Protein 4RI2 (pdb70)

GO terms:
  GO:0042802 identical protein binding (F, IPI)
  GO:0051219 phosphoprotein binding (F, IPI)

Radius of gyration: 21.18 Å; Cα contacts (8 Å, |Δi|>4): 620; chains: 2; bounding box: 72×36×48 Å

Structure (mmCIF, N/CA/C/O backbone):
data_4RI2
#
_entry.id   4RI2
#
_cell.length_a   71.999
_cell.length_b   77.537
_cell.length_c   93.184
_cell.angle_alpha   90.00
_cell.angle_beta   90.00
_cell.angle_gamma   90.00
#
_symmetry.space_group_name_H-M   'P 21 21 21'
#
loop_
_entity.id
_entity.type
_entity.pdbx_description
1 polymer 'Photosystem II 22 kDa protein, chloroplastic'
2 non-polymer 'nonyl beta-D-glucopyranoside'
3 non-polymer 'CHLOROPHYLL A'
4 non-polymer 'MERCURY (II) ION'
5 water water
#
loop_
_atom_site.group_PDB
_atom_site.id
_atom_site.type_symbol
_atom_site.label_atom_id
_atom_site.label_alt_id
_atom_site.label_comp_id
_atom_site.label_asym_id
_atom_site.label_entity_id
_atom_site.label_seq_id
_atom_site.pdbx_PDB_ins_code
_atom_site.Cartn_x
_atom_site.Cartn_y
_atom_site.Cartn_z
_atom_site.occupancy
_atom_site.B_iso_or_equiv
_atom_site.auth_seq_id
_atom_site.auth_comp_id
_atom_site.auth_asym_id
_atom_site.auth_atom_id
_atom_site.pdbx_PDB_model_num
ATOM 1 N N . ALA A 1 6 ? 35.881 -19.557 10.669 1.00 55.75 6 ALA A N 1
ATOM 2 C CA . ALA A 1 6 ? 35.718 -20.982 10.929 1.00 46.82 6 ALA A CA 1
ATOM 3 C C . ALA A 1 6 ? 34.977 -21.247 12.242 1.00 51.78 6 ALA A C 1
ATOM 4 O O . ALA A 1 6 ? 33.839 -21.717 12.229 1.00 49.08 6 ALA A O 1
ATOM 6 N N . LYS A 1 7 ? 35.622 -20.955 13.370 1.00 51.05 7 LYS A N 1
ATOM 7 C CA . LYS A 1 7 ? 34.974 -21.096 14.672 1.00 49.90 7 LYS A CA 1
ATOM 8 C C . LYS A 1 7 ? 34.427 -19.761 15.155 1.00 51.29 7 LYS A C 1
ATOM 9 O O . LYS A 1 7 ? 35.173 -18.798 15.326 1.00 52.20 7 LYS A O 1
ATOM 15 N N . ALA A 1 8 ? 33.118 -19.712 15.376 1.00 54.04 8 ALA A N 1
ATOM 16 C CA . ALA A 1 8 ? 32.459 -18.488 15.811 1.00 48.10 8 ALA A CA 1
ATOM 17 C C . ALA A 1 8 ? 32.897 -18.082 17.213 1.00 47.81 8 ALA A C 1
ATOM 18 O O . ALA A 1 8 ? 33.005 -18.926 18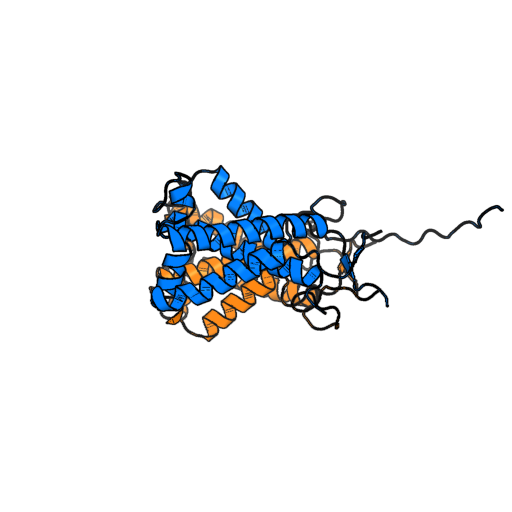.102 1.00 50.18 8 ALA A O 1
ATOM 20 N N . PRO A 1 9 ? 33.165 -16.787 17.411 1.00 51.74 9 PRO A N 1
ATOM 21 C CA . PRO A 1 9 ? 33.483 -16.236 18.729 1.00 47.69 9 PRO A CA 1
ATOM 22 C C . PRO A 1 9 ? 32.319 -16.447 19.693 1.00 56.81 9 PRO A C 1
ATOM 23 O O . PRO A 1 9 ? 31.167 -16.452 19.259 1.00 56.19 9 PRO A O 1
ATOM 27 N N . LYS A 1 10 ? 32.612 -16.627 20.975 1.00 57.87 10 LYS A N 1
ATOM 28 C CA . LYS A 1 10 ? 31.557 -16.791 21.965 1.00 62.47 10 LYS A CA 1
ATOM 29 C C . LYS A 1 10 ? 30.804 -15.477 22.122 1.00 66.40 10 LYS A C 1
ATOM 30 O O . LYS A 1 10 ? 31.412 -14.409 22.175 1.00 63.94 10 LYS A O 1
ATOM 36 N N . LYS A 1 11 ? 29.479 -15.552 22.176 1.00 69.77 11 LYS A N 1
ATOM 37 C CA . LYS A 1 11 ? 28.669 -14.354 22.352 1.00 74.95 11 LYS A CA 1
ATOM 38 C C . LYS A 1 11 ? 28.224 -14.200 23.796 1.00 77.78 11 LYS A C 1
ATOM 39 O O . LYS A 1 11 ? 27.748 -15.152 24.414 1.00 80.62 11 LYS A O 1
ATOM 45 N N . VAL A 1 12 ? 28.396 -12.998 24.334 1.00 79.73 12 VAL A N 1
ATOM 46 C CA . VAL A 1 12 ? 27.845 -12.677 25.639 1.00 91.37 12 VAL A CA 1
ATOM 47 C C . VAL A 1 12 ? 26.333 -12.724 25.512 1.00 92.15 12 VAL A C 1
ATOM 48 O O . VAL A 1 12 ? 25.737 -11.864 24.865 1.00 96.21 12 VAL A O 1
ATOM 52 N N . GLU A 1 13 ? 25.717 -13.739 26.111 1.00 92.84 13 GLU A N 1
ATOM 53 C CA . GLU A 1 13 ? 24.281 -13.948 25.962 1.00 99.61 13 GLU A CA 1
ATOM 54 C C . GLU A 1 13 ? 23.484 -12.768 26.509 1.00 98.38 13 GLU A C 1
ATOM 55 O O . GLU A 1 13 ? 23.578 -12.432 27.689 1.00 89.55 13 GLU A O 1
ATOM 61 N N . LYS A 1 14 ? 22.714 -12.134 25.632 1.00 102.76 14 LYS A N 1
ATOM 62 C CA . LYS A 1 14 ? 21.919 -10.976 26.010 1.00 100.40 14 LYS A CA 1
ATOM 63 C C . LYS A 1 14 ? 20.747 -11.430 26.872 1.00 98.71 14 LYS A C 1
ATOM 64 O O . LYS A 1 14 ? 20.131 -12.457 26.588 1.00 99.00 14 LYS A O 1
ATOM 70 N N . PRO A 1 15 ? 20.440 -10.671 27.936 1.00 102.55 15 PRO A N 1
ATOM 71 C CA . PRO A 1 15 ? 19.334 -11.026 28.832 1.00 99.65 15 PRO A CA 1
ATOM 72 C C . PRO A 1 15 ? 18.003 -11.048 28.090 1.00 90.54 15 PRO A C 1
ATOM 73 O O . PRO A 1 15 ? 17.422 -9.994 27.840 1.00 89.98 15 PRO A O 1
ATOM 77 N N . LYS A 1 16 ? 17.537 -12.241 27.735 1.00 88.65 16 LYS A N 1
ATOM 78 C CA . LYS A 1 16 ? 16.307 -12.385 26.963 1.00 91.14 16 LYS A CA 1
ATOM 79 C C . LYS A 1 16 ? 15.084 -11.892 27.731 1.00 84.22 16 LYS A C 1
ATOM 80 O O . LYS A 1 16 ? 14.923 -12.176 28.917 1.00 80.32 16 LYS A O 1
ATOM 86 N N . LEU A 1 17 ? 14.229 -11.143 27.043 1.00 79.61 17 LEU A N 1
ATOM 87 C CA . LEU A 1 17 ? 13.058 -10.544 27.673 1.00 79.71 17 LEU A CA 1
ATOM 88 C C . LEU A 1 17 ? 11.831 -11.440 27.589 1.00 66.62 17 LEU A C 1
ATOM 89 O O . LEU A 1 17 ? 11.478 -11.933 26.519 1.00 64.40 17 LEU A O 1
ATOM 94 N N . LYS A 1 18 ? 11.189 -11.653 28.731 1.00 57.02 18 LYS A N 1
ATOM 95 C CA . LYS A 1 18 ? 9.918 -12.354 28.771 1.00 58.00 18 LYS A CA 1
ATOM 96 C C . LYS A 1 18 ? 8.799 -11.331 28.635 1.00 52.71 18 LYS A C 1
ATOM 97 O O . LYS A 1 18 ? 8.511 -10.581 29.568 1.00 53.24 18 LYS A O 1
ATOM 103 N N . VAL A 1 19 ? 8.181 -11.298 27.461 1.00 43.08 19 VAL A N 1
ATOM 104 C CA . VAL A 1 19 ? 7.125 -10.337 27.179 1.00 46.56 19 VAL A CA 1
ATOM 105 C C . VAL A 1 19 ? 5.797 -10.832 27.737 1.00 43.83 19 VAL A C 1
ATOM 106 O O . VAL A 1 19 ? 5.461 -12.010 27.623 1.00 47.26 19 VAL A O 1
ATOM 110 N N . GLU A 1 20 ? 5.051 -9.924 28.354 1.00 33.84 20 GLU A N 1
ATOM 111 C CA . GLU A 1 20 ? 3.753 -10.256 28.921 1.00 44.60 20 GLU A CA 1
ATOM 112 C C . GLU A 1 20 ? 2.628 -9.998 27.915 1.00 44.68 20 GLU A C 1
ATOM 113 O O . GLU A 1 20 ? 1.882 -9.026 28.039 1.00 41.52 20 GLU A O 1
ATOM 119 N N . ASP A 1 21 ? 2.515 -10.875 26.919 1.00 41.08 21 ASP A N 1
ATOM 120 C CA . ASP A 1 21 ? 1.512 -10.728 25.864 1.00 41.06 21 ASP A CA 1
ATOM 121 C C . ASP A 1 21 ? 0.767 -12.032 25.571 1.00 40.50 21 ASP A C 1
ATOM 122 O O . ASP A 1 21 ? 0.215 -12.208 24.484 1.00 35.35 21 ASP A O 1
ATOM 127 N N . GLY A 1 22 ? 0.762 -12.944 26.539 1.00 39.41 22 GLY A N 1
ATOM 128 C CA . GLY A 1 22 ? 0.141 -14.244 26.357 1.00 35.09 22 GLY A CA 1
ATOM 129 C C . GLY A 1 22 ? -1.276 -14.312 26.888 1.00 41.19 22 GLY A C 1
ATOM 130 O O . GLY A 1 22 ? -1.922 -13.285 27.086 1.00 41.66 22 GLY A O 1
ATOM 131 N N . LEU A 1 23 ? -1.760 -15.531 27.110 1.00 42.66 23 LEU A N 1
ATOM 132 C CA . LEU A 1 23 ? -3.094 -15.753 27.658 1.00 46.61 23 LEU A CA 1
ATOM 133 C C . LEU A 1 23 ? -3.264 -15.017 28.982 1.00 50.18 23 LEU A C 1
ATOM 134 O O . LEU A 1 23 ? -2.528 -15.263 29.936 1.00 44.20 23 LEU A O 1
ATOM 139 N N . PHE A 1 24 ? -4.226 -14.099 29.018 1.00 47.12 24 PHE A N 1
ATOM 140 C CA . PHE A 1 24 ? -4.493 -13.269 30.192 1.00 45.10 24 PHE A CA 1
ATOM 141 C C . PHE A 1 24 ? -3.272 -12.469 30.649 1.00 46.53 24 PHE A C 1
ATOM 142 O O . PHE A 1 24 ? -3.197 -12.040 31.798 1.00 42.54 24 PHE A O 1
ATOM 150 N N . GLY A 1 25 ? -2.313 -12.286 29.746 1.00 43.00 25 GLY A N 1
ATOM 151 C CA . GLY A 1 25 ? -1.170 -11.429 30.005 1.00 46.26 25 GLY A CA 1
ATOM 152 C C . GLY A 1 25 ? 0.121 -12.114 30.415 1.00 41.57 25 GLY A C 1
ATOM 153 O O . GLY A 1 25 ? 1.155 -11.461 30.525 1.00 44.24 25 GLY A O 1
ATOM 154 N N . THR A 1 26 ? 0.071 -13.423 30.640 1.00 42.35 26 THR A N 1
ATOM 155 C CA . THR A 1 26 ? 1.237 -14.151 31.137 1.00 43.58 26 THR A CA 1
ATOM 156 C C . THR A 1 26 ? 2.399 -14.141 30.142 1.00 47.93 26 THR A C 1
ATOM 157 O O . THR A 1 26 ? 2.217 -13.835 28.964 1.00 50.98 26 THR A O 1
ATOM 161 N N . SER A 1 27 ? 3.592 -14.479 30.624 1.00 46.78 27 SER A N 1
ATOM 162 C CA . SER A 1 27 ? 4.802 -14.414 29.808 1.00 47.00 27 SER A CA 1
ATOM 163 C C . SER A 1 27 ? 5.312 -15.802 29.446 1.00 49.05 27 SER A C 1
ATOM 164 O O . SER A 1 27 ? 6.411 -15.950 28.912 1.00 59.90 27 SER A O 1
ATOM 167 N N . GLY A 1 28 ? 4.508 -16.818 29.731 1.00 55.38 28 GLY A N 1
ATOM 168 C CA . GLY A 1 28 ? 4.928 -18.193 29.537 1.00 60.85 28 GLY A CA 1
ATOM 169 C C . GLY A 1 28 ? 4.760 -18.726 28.128 1.00 68.36 28 GLY A C 1
ATOM 170 O O . GLY A 1 28 ? 4.699 -19.936 27.928 1.00 75.36 28 GLY A O 1
ATOM 171 N N . GLY A 1 29 ? 4.677 -17.828 27.150 1.00 63.90 29 GLY A N 1
ATOM 172 C CA . GLY A 1 29 ? 4.563 -18.225 25.758 1.00 56.87 29 GLY A CA 1
ATOM 173 C C . GLY A 1 29 ? 3.291 -18.985 25.432 1.00 61.16 29 GLY A C 1
ATOM 174 O O . GLY A 1 29 ? 3.214 -19.664 24.409 1.00 68.80 29 GLY A O 1
ATOM 175 N N . ILE A 1 30 ? 2.291 -18.871 26.301 1.00 54.30 30 ILE A N 1
ATOM 176 C CA . ILE A 1 30 ? 1.011 -19.542 26.094 1.00 56.10 30 ILE A CA 1
ATOM 177 C C . ILE A 1 30 ? -0.079 -18.568 25.649 1.00 56.99 30 ILE A C 1
ATOM 178 O O . ILE A 1 30 ? -0.275 -17.522 26.268 1.00 53.56 30 ILE A O 1
ATOM 183 N N . GLY A 1 31 ? -0.777 -18.913 24.570 1.00 54.97 31 GLY A N 1
ATOM 184 C CA . GLY A 1 31 ? -1.866 -18.096 24.065 1.00 46.44 31 GLY A CA 1
ATOM 185 C C . GLY A 1 31 ? -1.756 -17.818 22.580 1.00 46.69 31 GLY A C 1
ATOM 186 O O . GLY A 1 31 ? -0.761 -18.170 21.948 1.00 47.30 31 GLY A O 1
ATOM 187 N N . PHE A 1 32 ? -2.784 -17.185 22.020 1.00 45.59 32 PHE A N 1
ATOM 188 C CA . PHE A 1 32 ? -2.792 -16.839 20.602 1.00 41.71 32 PHE A CA 1
ATOM 189 C C . PHE A 1 32 ? -1.656 -15.884 20.245 1.00 41.81 32 PHE A C 1
ATOM 190 O O . PHE A 1 32 ? -1.261 -15.045 21.056 1.00 39.06 32 PHE A O 1
ATOM 198 N N . THR A 1 33 ? -1.127 -16.029 19.033 1.00 38.01 33 THR A N 1
ATOM 199 C CA . THR A 1 33 ? -0.269 -15.010 18.446 1.00 40.51 33 THR A CA 1
ATOM 200 C C . THR A 1 33 ? -1.177 -14.001 17.756 1.00 36.88 33 THR A C 1
ATOM 201 O O . THR A 1 33 ? -2.381 -14.225 17.642 1.00 34.56 33 THR A O 1
ATOM 205 N N . LYS A 1 34 ? -0.609 -12.894 17.291 1.00 39.33 34 LYS A N 1
ATOM 206 C CA . LYS A 1 34 ? -1.396 -11.911 16.552 1.00 38.70 34 LYS A CA 1
ATOM 207 C C . LYS A 1 34 ? -1.941 -12.491 15.244 1.00 42.90 34 LYS A C 1
ATOM 208 O O . LYS A 1 34 ? -2.983 -12.055 14.753 1.00 46.75 34 LYS A O 1
ATOM 214 N N . GLU A 1 35 ? -1.247 -13.483 14.692 1.00 35.36 35 GLU A N 1
ATOM 215 C CA . GLU A 1 35 ? -1.710 -14.150 13.477 1.00 43.37 35 GLU A CA 1
ATOM 216 C C . GLU A 1 35 ? -2.978 -14.964 13.735 1.00 43.81 35 GLU A C 1
ATOM 217 O O . GLU A 1 35 ? -3.944 -14.897 12.958 1.00 40.47 35 GLU A O 1
ATOM 223 N N . ASN A 1 36 ? -2.967 -15.729 14.826 1.00 40.55 36 ASN A N 1
ATOM 224 C CA . ASN A 1 36 ? -4.144 -16.476 15.261 1.00 45.19 36 ASN A CA 1
ATOM 225 C C . ASN A 1 36 ? -5.339 -15.540 15.422 1.00 40.78 36 ASN A C 1
ATOM 226 O O . ASN A 1 36 ? -6.431 -15.801 14.902 1.00 37.46 36 ASN A O 1
ATOM 231 N N . GLU A 1 37 ? -5.108 -14.445 16.143 1.00 38.91 37 GLU A N 1
ATOM 232 C CA . GLU A 1 37 ? -6.117 -13.420 16.364 1.00 45.74 37 GLU A CA 1
ATOM 233 C C . GLU A 1 37 ? -6.646 -12.879 15.053 1.00 34.20 37 GLU A C 1
ATOM 234 O O . GLU A 1 37 ? -7.840 -12.636 14.915 1.00 33.31 37 GLU A O 1
ATOM 240 N N . LEU A 1 38 ? -5.743 -12.677 14.100 1.00 36.52 38 LEU A N 1
ATOM 241 C CA . LEU A 1 38 ? -6.118 -12.161 12.793 1.00 37.71 38 LEU A CA 1
ATOM 242 C C . LEU A 1 38 ? -7.083 -13.128 12.113 1.00 40.30 38 LEU A C 1
ATOM 243 O O . LEU A 1 38 ? -8.140 -12.716 11.620 1.00 35.37 38 LEU A O 1
ATOM 248 N N . PHE A 1 39 ? -6.731 -14.413 12.107 1.00 37.80 39 PHE A N 1
ATOM 249 C CA . PHE A 1 39 ? -7.603 -15.422 11.504 1.00 40.87 39 PHE A CA 1
ATOM 250 C C . PHE A 1 39 ? -8.985 -15.458 12.156 1.00 39.80 39 PHE A C 1
ATOM 251 O O . PHE A 1 39 ? -10.015 -15.386 11.465 1.00 38.66 39 PHE A O 1
ATOM 259 N N . VAL A 1 40 ? -9.002 -15.568 13.484 1.00 34.53 40 VAL A N 1
ATOM 260 C CA . VAL A 1 40 ? -10.257 -15.579 14.235 1.00 36.71 40 VAL A CA 1
ATOM 261 C C . VAL A 1 40 ? -11.096 -14.352 13.887 1.00 32.14 40 VAL A C 1
ATOM 262 O O . VAL A 1 40 ? -12.318 -14.437 13.707 1.00 36.50 40 VAL A O 1
ATOM 266 N N . GLY A 1 41 ? -10.416 -13.216 13.770 1.00 31.20 41 GLY A N 1
ATOM 267 C CA . GLY A 1 41 ? -11.046 -11.967 13.389 1.00 30.57 41 GLY A CA 1
ATOM 268 C C . GLY A 1 41 ? -11.688 -12.042 12.019 1.00 36.06 41 GLY A C 1
ATOM 269 O O . GLY A 1 41 ? -12.785 -11.530 11.823 1.00 37.61 41 GLY A O 1
ATOM 270 N N . ARG A 1 42 ? -11.009 -12.684 11.072 1.00 36.28 42 ARG A N 1
ATOM 271 C CA . ARG A 1 42 ? -11.563 -12.858 9.731 1.00 35.31 42 ARG A CA 1
ATOM 272 C C . ARG A 1 42 ? -12.836 -13.693 9.792 1.00 40.34 42 ARG A C 1
ATOM 273 O O . ARG A 1 42 ? -13.853 -13.361 9.156 1.00 34.58 42 ARG A O 1
ATOM 281 N N . VAL A 1 43 ? -12.779 -14.771 10.572 1.00 38.38 43 VAL A N 1
ATOM 282 C CA . VAL A 1 43 ? -13.945 -15.631 10.752 1.00 38.76 43 VAL A CA 1
ATOM 283 C C . VAL A 1 43 ? -15.121 -14.839 11.323 1.00 40.59 43 VAL A C 1
ATOM 284 O O . VAL A 1 43 ? -16.270 -15.007 10.900 1.00 39.87 43 VAL A O 1
ATOM 288 N N . ALA A 1 44 ? -14.823 -13.953 12.269 1.00 31.15 44 ALA A N 1
ATOM 289 C CA . ALA A 1 44 ? -15.852 -13.093 12.844 1.00 38.59 44 ALA A CA 1
ATOM 290 C C . ALA A 1 44 ? -16.394 -12.085 11.826 1.00 34.42 44 ALA A C 1
ATOM 291 O O . ALA A 1 44 ? -17.582 -11.760 11.840 1.00 35.43 44 ALA A O 1
ATOM 293 N N . MET A 1 45 ? -15.524 -11.591 10.950 1.00 30.24 45 MET A N 1
ATOM 294 C CA . MET A 1 45 ? -15.942 -10.676 9.892 1.00 39.20 45 MET A CA 1
ATOM 295 C C . MET A 1 45 ? -16.962 -11.351 8.983 1.00 34.73 45 MET A C 1
ATOM 296 O O . MET A 1 45 ? -18.041 -10.806 8.719 1.00 34.29 45 MET A O 1
ATOM 301 N N . ILE A 1 46 ? -16.613 -12.543 8.506 1.00 34.62 46 ILE A N 1
ATOM 302 C CA . ILE A 1 46 ? -17.503 -13.299 7.625 1.00 37.51 46 ILE A CA 1
ATOM 303 C C . ILE A 1 46 ? -18.806 -13.716 8.319 1.00 42.35 46 ILE A C 1
ATOM 304 O O . ILE A 1 46 ? -19.880 -13.663 7.718 1.00 42.15 46 ILE A O 1
ATOM 309 N N . GLY A 1 47 ? -18.713 -14.104 9.589 1.00 41.09 47 GLY A N 1
ATOM 310 C CA . GLY A 1 47 ? -19.893 -14.472 10.355 1.00 33.73 47 GLY A CA 1
ATOM 311 C C . GLY A 1 47 ? -20.856 -13.312 10.554 1.00 37.84 47 GLY A C 1
ATOM 312 O O . GLY A 1 47 ? -22.070 -13.450 10.372 1.00 39.45 47 GLY A O 1
ATOM 313 N N . PHE A 1 48 ? -20.305 -12.161 10.922 1.00 37.21 48 PHE A N 1
ATOM 314 C CA . PHE A 1 48 ? -21.090 -10.951 11.139 1.00 34.45 48 PHE A CA 1
ATOM 315 C C . PHE A 1 48 ? -21.755 -10.516 9.835 1.00 34.58 48 PHE A C 1
ATOM 316 O O . PHE A 1 48 ? -22.960 -10.229 9.796 1.00 34.25 48 PHE A O 1
ATOM 324 N N . ALA A 1 49 ? -20.959 -10.481 8.767 1.00 35.74 49 ALA A N 1
ATOM 325 C CA . ALA A 1 49 ? -21.453 -10.107 7.446 1.00 38.40 49 ALA A CA 1
ATOM 326 C C . ALA A 1 49 ? -22.584 -11.022 6.996 1.00 38.21 49 ALA A C 1
ATOM 327 O O . ALA A 1 49 ? -23.610 -10.552 6.504 1.00 37.95 49 ALA A O 1
ATOM 329 N N . ALA A 1 50 ? -22.395 -12.328 7.171 1.00 40.43 50 ALA A N 1
ATOM 330 C CA . ALA A 1 50 ? -23.402 -13.308 6.775 1.00 43.68 50 ALA A CA 1
ATOM 331 C C . ALA A 1 50 ? -24.661 -13.163 7.620 1.00 47.97 50 ALA A C 1
ATOM 332 O O . ALA A 1 50 ? -25.770 -13.418 7.147 1.00 46.99 50 ALA A O 1
ATOM 334 N N . SER A 1 51 ? -24.482 -12.758 8.873 1.00 38.66 51 SER A N 1
ATOM 335 C CA . SER A 1 51 ? -25.615 -12.509 9.755 1.00 44.45 51 SER A CA 1
ATOM 336 C C . SER A 1 51 ? -26.456 -11.363 9.204 1.00 41.93 51 SER A C 1
ATOM 337 O O . SER A 1 51 ? -27.677 -11.488 9.034 1.00 43.84 51 SER A O 1
ATOM 340 N N . LEU A 1 52 ? -25.792 -10.248 8.912 1.00 40.95 52 LEU A N 1
ATOM 341 C CA . LEU A 1 52 ? -26.487 -9.060 8.419 1.00 37.84 52 LEU A CA 1
ATOM 342 C C . LEU A 1 52 ? -27.131 -9.271 7.047 1.00 42.61 52 LEU A C 1
ATOM 343 O O . LEU A 1 52 ? -28.260 -8.836 6.812 1.00 40.92 52 LEU A O 1
ATOM 348 N N . LEU A 1 53 ? -26.416 -9.939 6.147 1.00 42.84 53 LEU A N 1
ATOM 349 C CA . LEU A 1 53 ? -26.940 -10.213 4.813 1.00 45.03 53 LEU A CA 1
ATOM 350 C C . LEU A 1 53 ? -28.125 -11.172 4.889 1.00 46.11 53 LEU A C 1
ATOM 351 O O . LEU A 1 53 ? -29.174 -10.941 4.274 1.00 42.95 53 LEU A O 1
ATOM 356 N N . GLY A 1 54 ? -27.943 -12.247 5.651 1.00 46.30 54 GLY A N 1
ATOM 357 C CA . GLY A 1 54 ? -28.985 -13.232 5.869 1.00 48.07 54 GLY A CA 1
ATOM 358 C C . GLY A 1 54 ? -30.258 -12.612 6.409 1.00 47.38 54 GLY A C 1
ATOM 359 O O . GLY A 1 54 ? -31.352 -12.905 5.924 1.00 52.02 54 GLY A O 1
ATOM 360 N N . GLU A 1 55 ? -30.124 -11.742 7.405 1.00 42.05 55 GLU A N 1
ATOM 361 C CA . GLU A 1 55 ? -31.300 -11.070 7.950 1.00 47.53 55 GLU A CA 1
ATOM 362 C C . GLU A 1 55 ? -31.896 -10.083 6.950 1.00 42.21 55 GLU A C 1
ATOM 363 O O . GLU A 1 55 ? -33.115 -9.955 6.846 1.00 41.66 55 GLU A O 1
ATOM 369 N N . GLY A 1 56 ? -31.032 -9.395 6.211 1.00 42.24 56 GLY A N 1
ATOM 370 C CA . GLY A 1 56 ? -31.475 -8.432 5.218 1.00 40.45 56 GLY A CA 1
ATOM 371 C C . GLY A 1 56 ? -32.290 -9.076 4.113 1.00 49.05 56 GLY A C 1
ATOM 372 O O . GLY A 1 56 ? -33.153 -8.440 3.507 1.00 47.06 56 GLY A O 1
ATOM 373 N N . ILE A 1 57 ? -32.019 -10.351 3.858 1.00 43.44 57 ILE A N 1
ATOM 374 C CA . ILE A 1 57 ? -32.710 -11.082 2.805 1.00 48.11 57 ILE A CA 1
ATOM 375 C C . ILE A 1 57 ? -33.951 -11.811 3.319 1.00 50.95 57 ILE A C 1
ATOM 376 O O . ILE A 1 57 ? -35.013 -11.753 2.699 1.00 58.76 57 ILE A O 1
ATOM 381 N N . THR A 1 58 ? -33.824 -12.475 4.463 1.00 48.80 58 THR A N 1
ATOM 382 C CA . THR A 1 58 ? -34.912 -13.295 4.990 1.00 41.30 58 THR A CA 1
ATOM 383 C C . THR A 1 58 ? -35.802 -12.558 5.990 1.00 44.66 58 THR A C 1
ATOM 384 O O . THR A 1 58 ? -36.976 -12.894 6.146 1.00 44.99 58 THR A O 1
ATOM 388 N N . GLY A 1 59 ? -35.246 -11.561 6.668 1.00 45.58 59 GLY A N 1
ATOM 389 C CA . GLY A 1 59 ? -35.982 -10.845 7.695 1.00 37.64 59 GLY A CA 1
ATOM 390 C C . GLY A 1 59 ? -35.825 -11.509 9.052 1.00 44.46 59 GLY A C 1
ATOM 391 O O . GLY A 1 59 ? -36.396 -11.067 10.049 1.00 46.71 59 GLY A O 1
ATOM 392 N N . LYS A 1 60 ? -35.035 -12.577 9.086 1.00 41.54 60 LYS A N 1
ATOM 393 C CA . LYS A 1 60 ? -34.846 -13.358 10.302 1.00 41.08 60 LYS A CA 1
ATOM 394 C C . LYS A 1 60 ? -33.403 -13.295 10.802 1.00 47.54 60 LYS A C 1
ATOM 395 O O . LYS A 1 60 ? -32.459 -13.353 10.016 1.00 42.62 60 LYS A O 1
ATOM 401 N N . GLY A 1 61 ? -33.240 -13.170 12.116 1.00 41.68 61 GLY A N 1
ATOM 402 C CA . GLY A 1 61 ? -31.921 -13.143 12.724 1.00 40.65 61 GLY A CA 1
ATOM 403 C C . GLY A 1 61 ? -31.192 -14.460 12.547 1.00 42.45 61 GLY A C 1
ATOM 404 O O . GLY A 1 61 ? -31.814 -15.496 12.313 1.00 41.16 61 GLY A O 1
ATOM 405 N N . ILE A 1 62 ? -29.867 -14.422 12.661 1.00 38.88 62 ILE A N 1
ATOM 406 C CA . ILE A 1 62 ? -29.044 -15.598 12.389 1.00 36.96 62 ILE A CA 1
ATOM 407 C C . ILE A 1 62 ? -29.301 -16.756 13.360 1.00 44.67 62 ILE A C 1
ATOM 408 O O . ILE A 1 62 ? -29.343 -17.917 12.951 1.00 43.89 62 ILE A O 1
ATOM 413 N N . LEU A 1 63 ? -29.492 -16.438 14.638 1.00 38.44 63 LEU A N 1
ATOM 414 C CA . LEU A 1 63 ? -29.742 -17.462 15.646 1.00 44.56 63 LEU A CA 1
ATOM 415 C C . LEU A 1 63 ? -31.059 -18.173 15.363 1.00 38.02 63 LEU A C 1
ATOM 416 O O . LEU A 1 63 ? -31.166 -19.390 15.520 1.00 39.58 63 LEU A O 1
ATOM 421 N N . SER A 1 64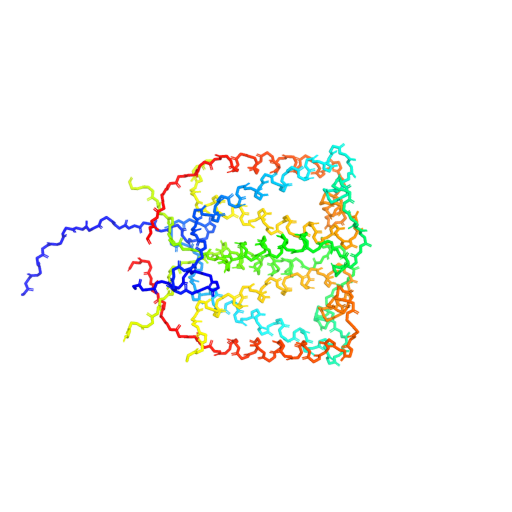 ? -32.056 -17.401 14.942 1.00 41.43 64 SER A N 1
ATOM 422 C CA . SER A 1 64 ? -33.342 -17.955 14.532 1.00 47.07 64 SER A CA 1
ATOM 423 C C . SER A 1 64 ? -33.171 -18.884 13.332 1.00 51.54 64 SER A C 1
ATOM 424 O O . SER A 1 64 ? -33.781 -19.949 13.272 1.00 51.09 64 SER A O 1
ATOM 427 N N . GLN A 1 65 ? -32.337 -18.478 12.378 1.00 44.15 65 GLN A N 1
ATOM 428 C CA . GLN A 1 65 ? -32.066 -19.306 11.205 1.00 50.26 65 GLN A CA 1
ATOM 429 C C . GLN A 1 65 ? -31.310 -20.584 11.559 1.00 53.90 65 GLN A C 1
ATOM 430 O O . GLN A 1 65 ? -31.429 -21.594 10.866 1.00 59.84 65 GLN A O 1
ATOM 436 N N . LEU A 1 66 ? -30.537 -20.537 12.640 1.00 43.55 66 LEU A N 1
ATOM 437 C CA . LEU A 1 66 ? -29.770 -21.696 13.085 1.00 45.71 66 LEU A CA 1
ATOM 438 C C . LEU A 1 66 ? -30.589 -22.575 14.026 1.00 50.74 66 LEU A C 1
ATOM 439 O O . LEU A 1 66 ? -30.049 -23.470 14.675 1.00 53.48 66 LEU A O 1
ATOM 444 N N . ASN A 1 67 ? -31.888 -22.300 14.099 1.00 47.58 67 ASN A N 1
ATOM 445 C CA . ASN A 1 67 ? -32.808 -23.033 14.972 1.00 52.06 67 ASN A CA 1
ATOM 446 C C . ASN A 1 67 ? -32.474 -22.961 16.464 1.00 53.03 67 ASN A C 1
ATOM 447 O O . ASN A 1 67 ? -32.566 -23.960 17.177 1.00 58.76 67 ASN A O 1
ATOM 452 N N . LEU A 1 68 ? -32.089 -21.777 16.928 1.00 53.63 68 LEU A N 1
ATOM 453 C CA . LEU A 1 68 ? -31.820 -21.558 18.347 1.00 53.41 68 LEU A CA 1
ATOM 454 C C . LEU A 1 68 ? -32.897 -20.668 18.965 1.00 48.27 68 LEU A C 1
ATOM 455 O O . LEU A 1 68 ? -33.469 -19.813 18.290 1.00 52.27 68 LEU A O 1
ATOM 460 N N . GLU A 1 69 ? -33.177 -20.877 20.248 1.00 46.30 69 GLU A N 1
ATOM 461 C CA . GLU A 1 69 ? -34.207 -20.113 20.948 1.00 52.13 69 GLU A CA 1
ATOM 462 C C . GLU A 1 69 ? -33.773 -18.666 21.178 1.00 38.85 69 GLU A C 1
ATOM 463 O O . GLU A 1 69 ? -32.655 -18.410 21.612 1.00 47.07 69 GLU A O 1
ATOM 469 N N . THR A 1 70 ? -34.661 -17.724 20.874 1.00 38.82 70 THR A N 1
ATOM 470 C CA . THR A 1 70 ? -34.401 -16.309 21.117 1.00 42.19 70 THR A CA 1
ATOM 471 C C . THR A 1 70 ? -35.584 -15.688 21.851 1.00 43.38 70 THR A C 1
ATOM 472 O O . THR A 1 70 ? -36.662 -16.276 21.907 1.00 48.56 70 THR A O 1
ATOM 476 N N . GLY A 1 71 ? -35.387 -14.498 22.408 1.00 39.90 71 GLY A N 1
ATOM 477 C CA . GLY A 1 71 ? -36.410 -13.872 23.224 1.00 47.24 71 GLY A CA 1
ATOM 478 C C . GLY A 1 71 ? -36.446 -14.536 24.587 1.00 49.63 71 GLY A C 1
ATOM 479 O O . GLY A 1 71 ? -37.510 -14.751 25.163 1.00 55.11 71 GLY A O 1
ATOM 480 N N . ILE A 1 72 ? -35.262 -14.868 25.094 1.00 46.59 72 ILE A N 1
ATOM 481 C CA . ILE A 1 72 ? -35.116 -15.586 26.354 1.00 42.20 72 ILE A CA 1
ATOM 482 C C . ILE A 1 72 ? -33.992 -14.972 27.185 1.00 49.04 72 ILE A C 1
ATOM 483 O O . ILE A 1 72 ? -33.108 -14.313 26.640 1.00 48.08 72 ILE A O 1
ATOM 488 N N . PRO A 1 73 ? -34.026 -15.170 28.511 1.00 49.50 73 PRO A N 1
ATOM 489 C CA . PRO A 1 73 ? -32.891 -14.741 29.332 1.00 46.42 73 PRO A CA 1
ATOM 490 C C . PRO A 1 73 ? -31.628 -15.514 28.972 1.00 43.25 73 PRO A C 1
ATOM 491 O O . PRO A 1 73 ? -31.711 -16.636 28.474 1.00 45.39 73 PRO A O 1
ATOM 495 N N . ILE A 1 74 ? -30.474 -14.908 29.223 1.00 42.58 74 ILE A N 1
ATOM 496 C CA . ILE A 1 74 ? -29.188 -15.468 28.818 1.00 45.69 74 ILE A CA 1
ATOM 497 C C . ILE A 1 74 ? -28.910 -16.858 29.402 1.00 48.82 74 ILE A C 1
ATOM 498 O O . ILE A 1 74 ? -28.370 -17.729 28.715 1.00 44.54 74 ILE A O 1
ATOM 503 N N . TYR A 1 75 ? -29.313 -17.081 30.649 1.00 43.45 75 TYR A N 1
ATOM 504 C CA . TYR A 1 75 ? -29.022 -18.350 31.320 1.00 51.37 75 TYR A CA 1
ATOM 505 C C . TYR A 1 75 ? -29.748 -19.556 30.715 1.00 52.16 75 TYR A C 1
ATOM 506 O O . TYR A 1 75 ? -29.412 -20.703 31.014 1.00 57.60 75 TYR A O 1
ATOM 515 N N . GLU A 1 76 ? -30.739 -19.295 29.869 1.00 50.34 76 GLU A N 1
ATOM 516 C CA . GLU A 1 76 ? -31.497 -20.366 29.229 1.00 51.52 76 GLU A CA 1
ATOM 517 C C . GLU A 1 76 ? -30.962 -20.734 27.845 1.00 49.33 76 GLU A C 1
ATOM 518 O O . GLU A 1 76 ? -31.377 -21.734 27.261 1.00 55.64 76 GLU A O 1
ATOM 524 N N . ALA A 1 77 ? -30.048 -19.925 27.321 1.00 43.67 77 ALA A N 1
ATOM 525 C CA . ALA A 1 77 ? -29.515 -20.153 25.980 1.00 47.27 77 ALA A CA 1
ATOM 526 C C . ALA A 1 77 ? -28.544 -21.328 25.953 1.00 47.84 77 ALA A C 1
ATOM 527 O O . ALA A 1 77 ? -27.997 -21.709 26.986 1.00 48.70 77 ALA A O 1
ATOM 529 N N . GLU A 1 78 ? -28.343 -21.902 24.769 1.00 46.35 78 GLU A N 1
ATOM 530 C CA . GLU A 1 78 ? -27.384 -22.989 24.593 1.00 49.70 78 GLU A CA 1
ATOM 531 C C . GLU A 1 78 ? -26.000 -22.567 25.063 1.00 51.28 78 GLU A C 1
ATOM 532 O O . GLU A 1 78 ? -25.439 -21.601 24.552 1.00 52.68 78 GLU A O 1
ATOM 538 N N . PRO A 1 79 ? -25.451 -23.291 26.049 1.00 54.89 79 PRO A N 1
ATOM 539 C CA . PRO A 1 79 ? -24.151 -22.979 26.652 1.00 51.58 79 PRO A CA 1
ATOM 540 C C . PRO A 1 79 ? -23.021 -22.905 25.630 1.00 48.25 79 PRO A C 1
ATOM 541 O O . PRO A 1 79 ? -22.032 -22.220 25.872 1.00 53.11 79 PRO A O 1
ATOM 545 N N . LEU A 1 80 ? -23.167 -23.598 24.507 1.00 49.30 80 LEU A N 1
ATOM 546 C CA . LEU A 1 80 ? -22.161 -23.550 23.453 1.00 52.93 80 LEU A CA 1
ATOM 547 C C . LEU A 1 80 ? -22.150 -22.167 22.801 1.00 49.14 80 LEU A C 1
ATOM 548 O O . LEU A 1 80 ? -21.090 -21.628 22.475 1.00 47.43 80 LEU A O 1
ATOM 553 N N . LEU A 1 81 ? -23.337 -21.599 22.615 1.00 44.50 81 LEU A N 1
ATOM 554 C CA . LEU A 1 81 ? -23.470 -20.244 22.088 1.00 43.21 81 LEU A CA 1
ATOM 555 C C . LEU A 1 81 ? -22.877 -19.220 23.052 1.00 43.20 81 LEU A C 1
ATOM 556 O O . LEU A 1 81 ? -22.175 -18.294 22.638 1.00 40.99 81 LEU A O 1
ATOM 561 N N . LEU A 1 82 ? -23.170 -19.390 24.338 1.00 42.23 82 LEU A N 1
ATOM 562 C CA . LEU A 1 82 ? -22.615 -18.524 25.371 1.00 45.88 82 LEU A CA 1
ATOM 563 C C . LEU A 1 82 ? -21.092 -18.624 25.401 1.00 42.11 82 LEU A C 1
ATOM 564 O O . LEU A 1 82 ? -20.397 -17.624 25.592 1.00 45.31 82 LEU A O 1
ATOM 569 N N . PHE A 1 83 ? -20.579 -19.834 25.201 1.00 42.48 83 PHE A N 1
ATOM 570 C CA . PHE A 1 83 ? -19.139 -20.058 25.146 1.00 47.13 83 PHE A CA 1
ATOM 571 C C . PHE A 1 83 ? -18.523 -19.361 23.938 1.00 42.34 83 PHE A C 1
ATOM 572 O O . PHE A 1 83 ? -17.456 -18.764 24.044 1.00 36.43 83 PHE A O 1
ATOM 580 N N . PHE A 1 84 ? -19.192 -19.447 22.792 1.00 38.76 84 PHE A N 1
ATOM 581 C CA . PHE A 1 84 ? -18.726 -18.765 21.588 1.00 40.48 84 PHE A CA 1
ATOM 582 C C . PHE A 1 84 ? -18.694 -17.255 21.790 1.00 34.45 84 PHE A C 1
ATOM 583 O O . PHE A 1 84 ? -17.760 -16.581 21.361 1.00 32.04 84 PHE A O 1
ATOM 591 N N . ILE A 1 85 ? -19.721 -16.733 22.452 1.00 38.56 85 ILE A N 1
ATOM 592 C CA . ILE A 1 85 ? -19.800 -15.310 22.765 1.00 37.54 85 ILE A CA 1
ATOM 593 C C . ILE A 1 85 ? -18.664 -14.870 23.694 1.00 36.64 85 ILE A C 1
ATOM 594 O O . ILE A 1 85 ? -17.989 -13.865 23.438 1.00 34.30 85 ILE A O 1
ATOM 599 N N . LEU A 1 86 ? -18.445 -15.639 24.757 1.00 35.93 86 LEU A N 1
ATOM 600 C CA . LEU A 1 86 ? -17.341 -15.379 25.676 1.00 37.41 86 LEU A CA 1
ATOM 601 C C . LEU A 1 86 ? -15.999 -15.402 24.945 1.00 37.44 86 LEU A C 1
ATOM 602 O O . LEU A 1 86 ? -15.175 -14.510 25.120 1.00 36.52 86 LEU A O 1
ATOM 607 N N . PHE A 1 87 ? -15.794 -16.433 24.132 1.00 33.69 87 PHE A N 1
ATOM 608 C CA . PHE A 1 87 ? -14.575 -16.596 23.346 1.00 38.14 87 PHE A CA 1
ATOM 609 C C . PHE A 1 87 ? -14.343 -15.391 22.446 1.00 36.48 87 PHE A C 1
ATOM 610 O O . PHE A 1 87 ? -13.230 -14.873 22.352 1.00 32.81 87 PHE A O 1
ATOM 618 N N . THR A 1 88 ? -15.410 -14.951 21.790 1.00 34.67 88 THR A N 1
ATOM 619 C CA . THR A 1 88 ? -15.348 -13.823 20.874 1.00 35.06 88 THR A CA 1
ATOM 620 C C . THR A 1 88 ? -14.969 -12.543 21.607 1.00 37.30 88 THR A C 1
ATOM 621 O O . THR A 1 88 ? -14.111 -11.785 21.147 1.00 37.17 88 THR A O 1
ATOM 625 N N . LEU A 1 89 ? -15.598 -12.311 22.755 1.00 34.60 89 LEU A N 1
ATOM 626 C CA . LEU A 1 89 ? -15.308 -11.117 23.545 1.00 38.30 89 LEU A CA 1
ATOM 627 C C . LEU A 1 89 ? -13.883 -11.117 24.106 1.00 34.18 89 LEU A C 1
ATOM 628 O O . LEU A 1 89 ? -13.160 -10.127 23.983 1.00 36.25 89 LEU A O 1
ATOM 633 N N . LEU A 1 90 ? -13.484 -12.227 24.720 1.00 33.24 90 LEU A N 1
ATOM 634 C CA . LEU A 1 90 ? -12.135 -12.369 25.265 1.00 38.42 90 LEU A CA 1
ATOM 635 C C . LEU A 1 90 ? -11.082 -12.207 24.176 1.00 36.43 90 LEU A C 1
ATOM 636 O O . LEU A 1 90 ? -10.010 -11.644 24.407 1.00 35.77 90 LEU A O 1
ATOM 641 N N . GLY A 1 91 ? -11.393 -12.712 22.988 1.00 37.47 91 GLY A N 1
ATOM 642 C CA . GLY A 1 91 ? -10.499 -12.581 21.856 1.00 35.98 91 GLY A CA 1
ATOM 643 C C . GLY A 1 91 ? -10.398 -11.137 21.407 1.00 39.19 91 GLY A C 1
ATOM 644 O O . GLY A 1 91 ? -9.310 -10.651 21.097 1.00 41.39 91 GLY A O 1
ATOM 645 N N . ALA A 1 92 ? -11.537 -10.450 21.387 1.00 35.63 92 ALA A N 1
ATOM 646 C CA . ALA A 1 92 ? -11.591 -9.052 20.968 1.00 34.68 92 ALA A CA 1
ATOM 647 C C . ALA A 1 92 ? -10.680 -8.155 21.806 1.00 37.57 92 ALA A C 1
ATOM 648 O O . ALA A 1 92 ? -10.042 -7.246 21.277 1.00 32.95 92 ALA A O 1
ATOM 650 N N . ILE A 1 93 ? -10.614 -8.411 23.110 1.00 31.30 93 ILE A N 1
ATOM 651 C CA . ILE A 1 93 ? -9.753 -7.612 23.979 1.00 34.96 93 ILE A CA 1
ATOM 652 C C . ILE A 1 93 ? -8.353 -8.200 24.082 1.00 36.20 93 ILE A C 1
ATOM 653 O O . ILE A 1 93 ? -7.518 -7.712 24.844 1.00 39.06 93 ILE A O 1
ATOM 658 N N . GLY A 1 94 ? -8.099 -9.243 23.300 1.00 37.41 94 GLY A N 1
ATOM 659 C CA . GLY A 1 94 ? -6.787 -9.862 23.250 1.00 39.45 94 GLY A CA 1
ATOM 660 C C . GLY A 1 94 ? -6.415 -10.663 24.486 1.00 40.03 94 GLY A C 1
ATOM 661 O O . GLY A 1 94 ? -5.234 -10.906 24.735 1.00 41.05 94 GLY A O 1
ATOM 662 N N . ALA A 1 95 ? -7.417 -11.082 25.255 1.00 37.16 95 ALA A N 1
ATOM 663 C CA . ALA A 1 95 ? -7.177 -11.815 26.500 1.00 42.00 95 ALA A CA 1
ATOM 664 C C . ALA A 1 95 ? -6.735 -13.258 26.266 1.00 42.07 95 ALA A C 1
ATOM 665 O O . ALA A 1 95 ? -6.211 -13.907 27.170 1.00 42.65 95 ALA A O 1
ATOM 667 N N . LEU A 1 96 ? -6.949 -13.758 25.054 1.00 40.60 96 LEU A N 1
ATOM 668 C CA . LEU A 1 96 ? -6.601 -15.136 24.730 1.00 43.96 96 LEU A CA 1
ATOM 669 C C . LEU A 1 96 ? -5.176 -15.248 24.196 1.00 43.04 96 LEU A C 1
ATOM 670 O O . LEU A 1 96 ? -4.763 -16.302 23.716 1.00 42.56 96 LEU A O 1
ATOM 675 N N . GLY A 1 97 ? -4.431 -14.152 24.285 1.00 36.36 97 GLY A N 1
ATOM 676 C CA . GLY A 1 97 ? -3.083 -14.106 23.758 1.00 35.62 97 GLY A CA 1
ATOM 677 C C . GLY A 1 97 ? -2.968 -13.068 22.660 1.00 43.22 97 GLY A C 1
ATOM 678 O O . GLY A 1 97 ? -3.847 -12.949 21.809 1.00 38.75 97 GLY A O 1
ATOM 679 N N . ASP A 1 98 ? -1.877 -12.312 22.686 1.00 42.12 98 ASP A N 1
ATOM 680 C CA . ASP A 1 98 ? -1.634 -11.257 21.711 1.00 41.66 98 ASP A CA 1
ATOM 681 C C . ASP A 1 98 ? -0.146 -11.302 21.345 1.00 40.71 98 ASP A C 1
ATOM 682 O O . ASP A 1 98 ? 0.489 -10.271 21.120 1.00 39.11 98 ASP A O 1
ATOM 687 N N . ARG A 1 99 ? 0.400 -12.516 21.289 1.00 36.54 99 ARG A N 1
ATOM 688 C CA . ARG A 1 99 ? 1.846 -12.726 21.152 1.00 44.09 99 ARG A CA 1
ATOM 689 C C . ARG A 1 99 ? 2.427 -12.282 19.807 1.00 45.09 99 ARG A C 1
ATOM 690 O O . ARG A 1 99 ? 1.834 -12.511 18.754 1.00 43.86 99 ARG A O 1
ATOM 698 N N . GLY A 1 100 ? 3.595 -11.647 19.855 1.00 51.16 100 GLY A N 1
ATOM 699 C CA . GLY A 1 100 ? 4.270 -11.187 18.653 1.00 51.15 100 GLY A CA 1
ATOM 700 C C . GLY A 1 100 ? 3.932 -9.751 18.306 1.00 49.96 100 GLY A C 1
ATOM 701 O O . GLY A 1 100 ? 3.251 -9.069 19.068 1.00 48.84 100 GLY A O 1
ATOM 702 N N . ARG A 1 101 ? 4.416 -9.284 17.158 1.00 45.75 101 ARG A N 1
ATOM 703 C CA . ARG A 1 101 ? 4.133 -7.920 16.715 1.00 41.67 101 ARG A CA 1
ATOM 704 C C . ARG A 1 101 ? 3.917 -7.885 15.210 1.00 47.97 101 ARG A C 1
ATOM 705 O O . ARG A 1 101 ? 4.392 -8.757 14.493 1.00 45.75 101 ARG A O 1
ATOM 713 N N . PHE A 1 102 ? 3.185 -6.886 14.731 1.00 43.13 102 PHE A N 1
ATOM 714 C CA . PHE A 1 102 ? 3.127 -6.613 13.302 1.00 41.53 102 PHE A CA 1
ATOM 715 C C . PHE A 1 102 ? 4.009 -5.400 13.029 1.00 44.18 102 PHE A C 1
ATOM 716 O O . PHE A 1 102 ? 3.967 -4.418 13.770 1.00 41.07 102 PHE A O 1
ATOM 724 N N . VAL A 1 103 ? 4.827 -5.476 11.984 1.00 38.58 103 VAL A N 1
ATOM 725 C CA . VAL A 1 103 ? 5.689 -4.355 11.622 1.00 41.29 103 VAL A CA 1
ATOM 726 C C . VAL A 1 103 ? 5.566 -4.015 10.139 1.00 42.85 103 VAL A C 1
ATOM 727 O O . VAL A 1 103 ? 5.228 -4.873 9.326 1.00 44.74 103 VAL A O 1
ATOM 731 N N . ASP A 1 104 ? 5.831 -2.759 9.790 1.00 46.82 104 ASP A N 1
ATOM 732 C CA . ASP A 1 104 ? 5.841 -2.351 8.390 1.00 46.23 104 ASP A CA 1
ATOM 733 C C . ASP A 1 104 ? 6.915 -3.127 7.645 1.00 48.16 104 ASP A C 1
ATOM 734 O O . ASP A 1 104 ? 7.982 -3.392 8.195 1.00 46.25 104 ASP A O 1
ATOM 739 N N . GLU A 1 105 ? 6.629 -3.503 6.403 1.00 56.01 105 GLU A N 1
ATOM 740 C CA . GLU A 1 105 ? 7.644 -4.092 5.539 1.00 61.77 105 GLU A CA 1
ATOM 741 C C . GLU A 1 105 ? 8.740 -3.058 5.320 1.00 70.61 105 GLU A C 1
ATOM 742 O O . GLU A 1 105 ? 8.500 -2.033 4.685 1.00 76.42 105 GLU A O 1
ATOM 748 N N . PRO A 1 106 ? 9.946 -3.321 5.855 1.00 73.41 106 PRO A N 1
ATOM 749 C CA . PRO A 1 106 ? 11.046 -2.351 5.761 1.00 81.42 106 PRO A CA 1
ATOM 750 C C . PRO A 1 106 ? 11.414 -2.028 4.316 1.00 84.97 106 PRO A C 1
ATOM 751 O O . PRO A 1 106 ? 11.855 -2.904 3.574 1.00 83.10 106 PRO A O 1
ATOM 755 N N . THR A 1 107 ? 11.218 -0.772 3.927 1.00 88.18 107 THR A N 1
ATOM 756 C CA . THR A 1 107 ? 11.487 -0.336 2.562 1.00 89.79 107 THR A CA 1
ATOM 757 C C . THR A 1 107 ? 11.836 1.148 2.510 1.00 94.63 107 THR A C 1
ATOM 758 O O . THR A 1 107 ? 12.155 1.682 1.448 1.00 100.66 107 THR A O 1
ATOM 762 N N . PHE A 1 134 ? -1.389 0.650 -1.018 1.00 71.32 134 PHE A N 1
ATOM 763 C CA . PHE A 1 134 ? -1.498 1.634 0.051 1.00 61.41 134 PHE A CA 1
ATOM 764 C C . PHE A 1 134 ? -2.715 1.365 0.938 1.00 60.49 134 PHE A C 1
ATOM 765 O O . PHE A 1 134 ? -3.206 2.263 1.624 1.00 63.37 134 PHE A O 1
ATOM 773 N N . GLY A 1 135 ? -3.192 0.123 0.925 1.00 52.99 135 GLY A N 1
ATOM 774 C CA . GLY A 1 135 ? -4.377 -0.253 1.677 1.00 34.42 135 GLY A CA 1
ATOM 775 C C . GLY A 1 135 ? -4.118 -0.583 3.135 1.00 42.88 135 GLY A C 1
ATOM 776 O O . GLY A 1 135 ? -3.278 0.037 3.783 1.00 37.70 135 GLY A O 1
ATOM 777 N N . PHE A 1 136 ? -4.846 -1.567 3.652 1.00 40.79 136 PHE A N 1
ATOM 778 C CA . PHE A 1 136 ? -4.750 -1.924 5.063 1.00 34.36 136 PHE A CA 1
ATOM 779 C C . PHE A 1 136 ? -3.475 -2.699 5.385 1.00 33.30 136 PHE A C 1
ATOM 780 O O . PHE A 1 136 ? -3.022 -3.533 4.602 1.00 30.91 136 PHE A O 1
ATOM 788 N N . THR A 1 137 ? -2.902 -2.411 6.548 1.00 28.28 137 THR A N 1
ATOM 789 C CA . THR A 1 137 ? -1.821 -3.217 7.093 1.00 37.75 137 THR A CA 1
ATOM 790 C C . THR A 1 137 ? -2.448 -4.380 7.851 1.00 35.20 137 THR A C 1
ATOM 791 O O . THR A 1 137 ? -3.666 -4.419 8.036 1.00 33.19 137 THR A O 1
ATOM 795 N N . LYS A 1 138 ? -1.630 -5.329 8.292 1.00 34.19 138 LYS A N 1
ATOM 796 C CA . LYS A 1 138 ? -2.154 -6.477 9.028 1.00 36.07 138 LYS A CA 1
ATOM 797 C C . LYS A 1 138 ? -2.759 -6.062 10.371 1.00 36.43 138 LYS A C 1
ATOM 798 O O . LYS A 1 138 ? -3.692 -6.698 10.867 1.00 33.17 138 LYS A O 1
ATOM 804 N N . SER A 1 139 ? -2.235 -4.980 10.941 1.00 29.63 139 SER A N 1
ATOM 805 C CA . SER A 1 139 ? -2.728 -4.464 12.212 1.00 37.37 139 SER A CA 1
ATOM 806 C C . SER A 1 139 ? -4.098 -3.809 12.047 1.00 35.54 139 SER A C 1
ATOM 807 O O . SER A 1 139 ? -4.997 -4.009 12.876 1.00 32.51 139 SER A O 1
ATOM 810 N N . ASN A 1 140 ? -4.245 -3.021 10.982 1.00 29.81 140 ASN A N 1
ATOM 811 C CA . ASN A 1 140 ? -5.538 -2.444 10.625 1.00 32.11 140 ASN A CA 1
ATOM 812 C C . ASN A 1 140 ? -6.566 -3.551 10.485 1.00 29.46 140 ASN A C 1
ATOM 813 O O . ASN A 1 140 ? -7.677 -3.461 11.014 1.00 28.69 140 ASN A O 1
ATOM 818 N N . GLU A 1 141 ? -6.175 -4.593 9.757 1.00 32.78 141 GLU A N 1
ATOM 819 C CA . GLU A 1 141 ? -6.994 -5.785 9.575 1.00 34.20 141 GLU A CA 1
ATOM 820 C C . GLU A 1 141 ? -7.392 -6.384 10.923 1.00 33.75 141 GLU A C 1
ATOM 821 O O . GLU A 1 141 ? -8.553 -6.743 11.136 1.00 31.65 141 GLU A O 1
ATOM 827 N N . LEU A 1 142 ? -6.420 -6.478 11.827 1.00 30.43 142 LEU A N 1
ATOM 828 C CA . LEU A 1 142 ? -6.649 -7.014 13.164 1.00 30.61 142 LEU A CA 1
ATOM 829 C C . LEU A 1 142 ? -7.724 -6.217 13.892 1.00 31.93 142 LEU A C 1
ATOM 830 O O . LEU A 1 142 ? -8.603 -6.788 14.545 1.00 31.76 142 LEU A O 1
ATOM 835 N N . PHE A 1 143 ? -7.657 -4.894 13.778 1.00 27.44 143 PHE A N 1
ATOM 836 C CA . PHE A 1 143 ? -8.638 -4.051 14.454 1.00 35.96 143 PHE A CA 1
ATOM 837 C C . PHE A 1 143 ? -10.024 -4.086 13.815 1.00 33.52 143 PHE A C 1
ATOM 838 O O . PHE A 1 143 ? -11.036 -3.989 14.514 1.00 29.68 143 PHE A O 1
ATOM 846 N N . VAL A 1 144 ? -10.073 -4.243 12.496 1.00 28.25 144 VAL A N 1
ATOM 847 C CA . VAL A 1 144 ? -11.348 -4.490 11.830 1.00 31.74 144 VAL A CA 1
ATOM 848 C C . VAL A 1 144 ? -11.948 -5.781 12.382 1.00 30.29 144 VAL A C 1
ATOM 849 O O . VAL A 1 144 ? -13.150 -5.862 12.664 1.00 29.74 144 VAL A O 1
ATOM 853 N N . GLY A 1 145 ? -11.093 -6.784 12.563 1.00 27.23 145 GLY A N 1
ATOM 854 C CA . GLY A 1 145 ? -11.522 -8.057 13.109 1.00 36.12 145 GLY A CA 1
ATOM 855 C C . GLY A 1 145 ? -12.059 -7.934 14.523 1.00 30.95 145 GLY A C 1
ATOM 856 O O . GLY A 1 145 ? -13.057 -8.563 14.881 1.00 32.63 145 GLY A O 1
ATOM 857 N N . ARG A 1 146 ? -11.402 -7.111 15.332 1.00 28.13 146 ARG A N 1
ATOM 858 C CA . ARG A 1 146 ? -11.832 -6.917 16.713 1.00 32.52 146 ARG A CA 1
ATOM 859 C C . ARG A 1 146 ? -13.145 -6.145 16.805 1.00 29.91 146 ARG A C 1
ATOM 860 O O . ARG A 1 146 ? -14.014 -6.482 17.618 1.00 27.44 146 ARG A O 1
ATOM 868 N N . LEU A 1 147 ? -13.294 -5.121 15.967 1.00 27.61 147 LEU A N 1
ATOM 869 C CA . LEU A 1 147 ? -14.561 -4.403 15.875 1.00 32.31 147 LEU A CA 1
ATOM 870 C C . LEU A 1 147 ? -15.676 -5.370 15.490 1.00 32.02 147 LEU A C 1
ATOM 871 O O . LEU A 1 147 ? -16.763 -5.353 16.081 1.00 33.05 147 LEU A O 1
ATOM 876 N N . ALA A 1 148 ? -15.390 -6.219 14.504 1.00 29.24 148 ALA A N 1
ATOM 877 C CA . ALA A 1 148 ? -16.335 -7.237 14.060 1.00 31.67 148 ALA A CA 1
ATOM 878 C C . ALA A 1 148 ? -16.715 -8.158 15.214 1.00 33.07 148 ALA A C 1
ATOM 879 O O . ALA A 1 148 ? -17.884 -8.482 15.393 1.00 28.08 148 ALA A O 1
ATOM 881 N N . GLN A 1 149 ? -15.726 -8.571 16.000 1.00 25.67 149 GLN A N 1
ATOM 882 C CA . GLN A 1 149 ? -15.976 -9.448 17.139 1.00 27.83 149 GLN A CA 1
ATOM 883 C C . GLN A 1 149 ? -16.887 -8.788 18.174 1.00 35.48 149 GLN A C 1
ATOM 884 O O . GLN A 1 149 ? -17.815 -9.422 18.698 1.00 33.71 149 GLN A O 1
ATOM 890 N N . LEU A 1 150 ? -16.628 -7.513 18.456 1.00 31.95 150 LEU A N 1
ATOM 891 C CA . LEU A 1 150 ? -17.475 -6.749 19.368 1.00 30.87 150 LEU A CA 1
ATOM 892 C C . LEU A 1 150 ? -18.914 -6.692 18.875 1.00 35.82 150 LEU A C 1
ATOM 893 O O . LEU A 1 150 ? -19.842 -7.092 19.584 1.00 36.23 150 LEU A O 1
ATOM 898 N N . GLY A 1 151 ? -19.092 -6.184 17.658 1.00 29.07 151 GLY A N 1
ATOM 899 C CA . GLY A 1 151 ? -20.417 -6.032 17.083 1.00 29.97 151 GLY A CA 1
ATOM 900 C C . GLY A 1 151 ? -21.174 -7.344 17.005 1.00 32.84 151 GLY A C 1
ATOM 901 O O . GLY A 1 151 ? -22.379 -7.401 17.261 1.00 33.03 151 GLY A O 1
ATOM 902 N N . PHE A 1 152 ? -20.454 -8.406 16.666 1.00 35.14 152 PHE A N 1
ATOM 903 C CA . PHE A 1 152 ? -21.049 -9.726 16.530 1.00 35.65 152 PHE A CA 1
ATOM 904 C C . PHE A 1 152 ? -21.535 -10.215 17.888 1.00 36.47 152 PHE A C 1
ATOM 905 O O . PHE A 1 152 ? -22.682 -10.636 18.026 1.00 36.99 152 PHE A O 1
ATOM 913 N N . ALA A 1 153 ? -20.662 -10.145 18.890 1.00 31.16 153 ALA A N 1
ATOM 914 C CA . ALA A 1 153 ? -21.014 -10.579 20.240 1.00 36.13 153 ALA A CA 1
ATOM 915 C C . ALA A 1 153 ? -22.217 -9.810 20.782 1.00 35.82 153 ALA A C 1
ATOM 916 O O . ALA A 1 153 ? -23.185 -10.407 21.276 1.00 32.31 153 ALA A O 1
ATOM 918 N N . PHE A 1 154 ? -22.154 -8.484 20.678 1.00 34.52 154 PHE A N 1
ATOM 919 C CA . PHE A 1 154 ? -23.247 -7.627 21.131 1.00 37.53 154 PHE A CA 1
ATOM 920 C C . PHE A 1 154 ? -24.553 -7.983 20.420 1.00 38.15 154 PHE A C 1
ATOM 921 O O . PHE A 1 154 ? -25.606 -8.089 21.054 1.00 41.05 154 PHE A O 1
ATOM 929 N N . SER A 1 155 ? -24.480 -8.185 19.106 1.00 32.19 155 SER A N 1
ATOM 930 C CA . SER A 1 155 ? -25.678 -8.490 18.328 1.00 34.65 155 SER A CA 1
ATOM 931 C C . SER A 1 155 ? -26.267 -9.847 18.706 1.00 30.58 155 SER A C 1
ATOM 932 O O . SER A 1 155 ? -27.486 -10.009 18.748 1.00 32.38 155 SER A O 1
ATOM 935 N N . LEU A 1 156 ? -25.400 -10.818 18.983 1.00 28.46 156 LEU A N 1
ATOM 936 C CA . LEU A 1 156 ? -25.856 -12.146 19.384 1.00 29.69 156 LEU A CA 1
ATOM 937 C C . LEU A 1 156 ? -26.539 -12.112 20.750 1.00 34.71 156 LEU A C 1
ATOM 938 O O . LEU A 1 156 ? -27.606 -12.700 20.933 1.00 31.79 156 LEU A O 1
ATOM 943 N N . ILE A 1 157 ? -25.924 -11.425 21.708 1.00 29.61 157 ILE A N 1
ATOM 944 C CA . ILE A 1 157 ? -26.537 -11.267 23.024 1.00 34.36 157 ILE A CA 1
ATOM 945 C C . ILE A 1 157 ? -27.895 -10.580 22.895 1.00 38.93 157 ILE A C 1
ATOM 946 O O . ILE A 1 157 ? -28.894 -11.003 23.504 1.00 37.11 157 ILE A O 1
ATOM 951 N N . GLY A 1 158 ? -27.921 -9.539 22.068 1.00 34.75 158 GLY A N 1
ATOM 952 C CA . GLY A 1 158 ? -29.146 -8.825 21.765 1.00 33.02 158 GLY A CA 1
ATOM 953 C C . GLY A 1 158 ? -30.239 -9.725 21.221 1.00 37.65 158 GLY A C 1
ATOM 954 O O . GLY A 1 158 ? -31.388 -9.647 21.661 1.00 36.18 158 GLY A O 1
ATOM 955 N N . GLU A 1 159 ? -29.887 -10.585 20.267 1.00 31.24 159 GLU A N 1
ATOM 956 C CA . GLU A 1 159 ? -30.869 -11.491 19.681 1.00 41.77 159 GLU A CA 1
ATOM 957 C C . GLU A 1 159 ? -31.343 -12.534 20.689 1.00 38.16 159 GLU A C 1
ATOM 958 O O . GLU A 1 159 ? -32.513 -12.910 20.694 1.00 41.06 159 GLU A O 1
ATOM 964 N N . ILE A 1 160 ? -30.431 -12.997 21.541 1.00 31.91 160 ILE A N 1
ATOM 965 C CA . ILE A 1 160 ? -30.794 -13.932 22.598 1.00 38.74 160 ILE A CA 1
ATOM 966 C C . ILE A 1 160 ? -31.865 -13.326 23.494 1.00 42.05 160 ILE A C 1
ATOM 967 O O . ILE A 1 160 ? -32.914 -13.930 23.719 1.00 39.26 160 ILE A O 1
ATOM 972 N N . ILE A 1 161 ? -31.607 -12.118 23.983 1.00 37.88 161 ILE A N 1
ATOM 973 C CA . ILE A 1 161 ? -32.529 -11.481 24.919 1.00 38.06 161 ILE A CA 1
ATOM 974 C C . ILE A 1 161 ? -33.846 -11.001 24.294 1.00 41.28 161 ILE A C 1
ATOM 975 O O . ILE A 1 161 ? -34.920 -11.224 24.855 1.00 42.56 161 ILE A O 1
ATOM 980 N N . THR A 1 162 ? -33.768 -10.359 23.132 1.00 36.58 162 THR A N 1
ATOM 981 C CA . THR A 1 162 ? -34.933 -9.684 22.560 1.00 36.95 162 THR A CA 1
ATOM 982 C C . THR A 1 162 ? -35.657 -10.471 21.470 1.00 37.30 162 THR A C 1
ATOM 983 O O . THR A 1 162 ? -36.845 -10.257 21.229 1.00 42.19 162 THR A O 1
ATOM 987 N N . GLY A 1 163 ? -34.941 -11.368 20.803 1.00 44.04 163 GLY A N 1
ATOM 988 C CA . GLY A 1 163 ? -35.516 -12.137 19.714 1.00 41.15 163 GLY A CA 1
ATOM 989 C C . GLY A 1 163 ? -35.419 -11.398 18.395 1.00 44.63 163 GLY A C 1
ATOM 990 O O . GLY A 1 163 ? -36.049 -11.773 17.407 1.00 45.87 163 GLY A O 1
ATOM 991 N N . LYS A 1 164 ? -34.618 -10.339 18.382 1.00 42.88 164 LYS A N 1
ATOM 992 C CA . LYS A 1 164 ? -34.460 -9.512 17.192 1.00 48.56 164 LYS A CA 1
ATOM 993 C C . LYS A 1 164 ? -33.041 -9.600 16.641 1.00 46.18 164 LYS A C 1
ATOM 994 O O . LYS A 1 164 ? -32.072 -9.532 17.395 1.00 37.91 164 LYS A O 1
ATOM 1000 N N . GLY A 1 165 ? -32.925 -9.752 15.325 1.00 40.31 165 GLY A N 1
ATOM 1001 C CA . GLY A 1 165 ? -31.628 -9.841 14.677 1.00 38.26 165 GLY A CA 1
ATOM 1002 C C . GLY A 1 165 ? -30.877 -8.522 14.659 1.00 39.26 165 GLY A C 1
ATOM 1003 O O . GLY A 1 165 ? -31.429 -7.479 15.009 1.00 37.90 165 GLY A O 1
ATOM 1004 N N . ALA A 1 166 ? -29.616 -8.570 14.239 1.00 41.67 166 ALA A N 1
ATOM 1005 C CA . ALA A 1 166 ? -28.741 -7.397 14.255 1.00 42.24 166 ALA A CA 1
ATOM 1006 C C . ALA A 1 166 ? -29.304 -6.218 13.468 1.00 41.37 166 ALA A C 1
ATOM 1007 O O . ALA A 1 166 ? -29.169 -5.066 13.881 1.00 41.45 166 ALA A O 1
ATOM 1009 N N . LEU A 1 167 ? -29.944 -6.508 12.341 1.00 41.53 167 LEU A N 1
ATOM 1010 C CA . LEU A 1 167 ? -30.513 -5.456 11.505 1.00 39.80 167 LEU A CA 1
ATOM 1011 C C . LEU A 1 167 ? -31.707 -4.778 12.180 1.00 39.12 167 LEU A C 1
ATOM 1012 O O . LEU A 1 167 ? -31.814 -3.552 12.175 1.00 41.87 167 LEU A O 1
ATOM 1017 N N . ALA A 1 168 ? -32.597 -5.574 12.768 1.00 39.46 168 ALA A N 1
ATOM 1018 C CA . ALA A 1 168 ? -33.738 -5.040 13.512 1.00 43.62 168 ALA A CA 1
ATOM 1019 C C . ALA A 1 168 ? -33.276 -4.209 14.710 1.00 42.14 168 ALA A C 1
ATOM 1020 O O . ALA A 1 168 ? -33.852 -3.160 15.013 1.00 41.61 168 ALA A O 1
ATOM 1022 N N . GLN A 1 169 ? -32.233 -4.685 15.386 1.00 36.82 169 GLN A N 1
ATOM 1023 C CA . GLN A 1 169 ? -31.633 -3.948 16.493 1.00 41.48 169 GLN A CA 1
ATOM 1024 C C . GLN A 1 169 ? -31.095 -2.607 16.006 1.00 41.53 169 GLN A C 1
ATOM 1025 O O . GLN A 1 169 ? -31.320 -1.574 16.635 1.00 42.31 169 GLN A O 1
ATOM 1031 N N . LEU A 1 170 ? -30.381 -2.632 14.883 1.00 43.26 170 LEU A N 1
ATOM 1032 C CA . LEU A 1 170 ? -29.840 -1.414 14.286 1.00 39.19 170 LEU A CA 1
ATOM 1033 C C . LEU A 1 170 ? -30.951 -0.421 13.962 1.00 44.92 170 LEU A C 1
ATOM 1034 O O . LEU A 1 170 ? -30.831 0.773 14.240 1.00 43.29 170 LEU A O 1
ATOM 1039 N N . ASN A 1 171 ? -32.037 -0.926 13.386 1.00 40.36 171 ASN A N 1
ATOM 1040 C CA . ASN A 1 171 ? -33.187 -0.095 13.060 1.00 45.91 171 ASN A CA 1
ATOM 1041 C C . ASN A 1 171 ? -33.810 0.549 14.292 1.00 48.86 171 ASN A C 1
ATOM 1042 O O . ASN A 1 171 ? -34.098 1.746 14.299 1.00 47.73 171 ASN A O 1
ATOM 1047 N N . ILE A 1 172 ? -34.014 -0.252 15.333 1.00 50.18 172 ILE A N 1
ATOM 1048 C CA . ILE A 1 172 ? -34.628 0.240 16.560 1.00 40.44 172 ILE A CA 1
ATOM 1049 C C . ILE A 1 172 ? -33.754 1.269 17.268 1.00 44.86 172 ILE A C 1
ATOM 1050 O O . ILE A 1 172 ? -34.228 2.338 17.660 1.00 48.34 172 ILE A O 1
ATOM 1055 N N . GLU A 1 173 ? -32.473 0.953 17.413 1.00 38.65 173 GLU A N 1
ATOM 1056 C CA . GLU A 1 173 ? -31.573 1.799 18.187 1.00 42.79 173 GLU A CA 1
ATOM 1057 C C . GLU A 1 173 ? -31.094 3.040 17.447 1.00 49.06 173 GLU A C 1
ATOM 1058 O O . GLU A 1 173 ? -30.744 4.031 18.083 1.00 46.94 173 GLU A O 1
ATOM 1064 N N . THR A 1 174 ? -31.070 2.993 16.117 1.00 41.11 174 THR A N 1
ATOM 1065 C CA . THR A 1 174 ? -30.679 4.175 15.350 1.00 45.66 174 THR A CA 1
ATOM 1066 C C . THR A 1 174 ? -31.846 5.109 15.071 1.00 47.70 174 THR A C 1
ATOM 1067 O O . THR A 1 174 ? -31.660 6.313 14.905 1.00 51.72 174 THR A O 1
ATOM 1071 N N . GLY A 1 175 ? -33.050 4.549 15.029 1.00 47.23 175 GLY A N 1
ATOM 1072 C CA . GLY A 1 175 ? -34.227 5.309 14.656 1.00 51.30 175 GLY A CA 1
ATOM 1073 C C . GLY A 1 175 ? -34.364 5.384 13.148 1.00 52.89 175 GLY A C 1
ATOM 1074 O O . GLY A 1 175 ? -35.397 5.801 12.625 1.00 50.28 175 GLY A O 1
ATOM 1075 N N . VAL A 1 176 ? -33.312 4.975 12.446 1.00 51.41 176 VAL A N 1
ATOM 1076 C CA . VAL A 1 176 ? -33.319 4.955 10.989 1.00 53.55 176 VAL A CA 1
ATOM 1077 C C . VAL A 1 176 ? -34.253 3.872 10.469 1.00 48.66 176 VAL A C 1
ATOM 1078 O O . VAL A 1 176 ? -34.134 2.712 10.859 1.00 47.79 176 VAL A O 1
ATOM 1082 N N . PRO A 1 177 ? -35.195 4.250 9.592 1.00 49.52 177 PRO A N 1
ATOM 1083 C CA . PRO A 1 177 ? -36.102 3.282 8.968 1.00 48.78 177 PRO A CA 1
ATOM 1084 C C . PRO A 1 177 ? -35.324 2.201 8.229 1.00 46.48 177 PRO A C 1
ATOM 1085 O O . PRO A 1 177 ? -34.220 2.465 7.756 1.00 47.19 177 PRO A O 1
ATOM 1089 N N . ILE A 1 178 ? -35.894 1.003 8.138 1.00 49.46 178 ILE A N 1
ATOM 1090 C CA . ILE A 1 178 ? -35.209 -0.136 7.528 1.00 55.82 178 ILE A CA 1
ATOM 1091 C C . ILE A 1 178 ? -34.744 0.140 6.095 1.00 57.09 178 ILE A C 1
ATOM 1092 O O . ILE A 1 178 ? -33.628 -0.227 5.714 1.00 57.16 178 ILE A O 1
ATOM 1097 N N . ASN A 1 179 ? -35.590 0.807 5.3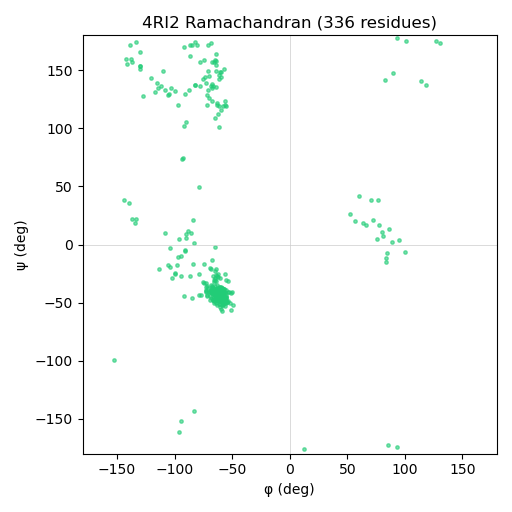14 1.00 55.13 179 ASN A N 1
ATOM 1098 C CA . ASN A 1 179 ? -35.288 1.087 3.912 1.00 57.66 179 ASN A CA 1
ATOM 1099 C C . ASN A 1 179 ? -34.078 1.998 3.741 1.00 54.34 179 ASN A C 1
ATOM 1100 O O . ASN A 1 179 ? -33.400 1.958 2.714 1.00 60.64 179 ASN A O 1
ATOM 1105 N N . GLU A 1 180 ? -33.812 2.820 4.750 1.00 52.66 180 GLU A N 1
ATOM 1106 C CA . GLU A 1 180 ? -32.704 3.764 4.687 1.00 53.31 180 GLU A CA 1
ATOM 1107 C C . GLU A 1 180 ? -31.458 3.223 5.380 1.00 52.30 180 GLU A C 1
ATOM 1108 O O . GLU A 1 180 ? -30.375 3.799 5.260 1.00 56.33 180 GLU A O 1
ATOM 1114 N N . ILE A 1 181 ? -31.612 2.116 6.102 1.00 51.63 181 ILE A N 1
ATOM 1115 C CA . ILE A 1 181 ? -30.486 1.507 6.805 1.00 49.77 181 ILE A CA 1
ATOM 1116 C C . ILE A 1 181 ? -29.923 0.320 6.019 1.00 49.06 181 ILE A C 1
ATOM 1117 O O . ILE A 1 181 ? -28.750 -0.029 6.168 1.00 47.12 181 ILE A O 1
ATOM 1122 N N . GLU A 1 182 ? -30.763 -0.287 5.181 1.00 44.51 182 GLU A N 1
ATOM 1123 C CA . GLU A 1 182 ? -30.353 -1.415 4.336 1.00 44.95 182 GLU A CA 1
ATOM 1124 C C . GLU A 1 182 ? -29.115 -1.159 3.457 1.00 42.86 182 GLU A C 1
ATOM 1125 O O . GLU A 1 182 ? -28.203 -1.987 3.438 1.00 36.43 182 GLU A O 1
ATOM 1131 N N . PRO A 1 183 ? -29.066 -0.038 2.728 1.00 42.38 183 PRO A N 1
ATOM 1132 C CA . PRO A 1 183 ? -27.873 0.184 1.910 1.00 46.62 183 PRO A CA 1
ATOM 1133 C C . PRO A 1 183 ? -26.607 0.402 2.745 1.00 42.42 183 PRO A C 1
ATOM 1134 O O . PRO A 1 183 ? -25.530 -0.063 2.363 1.00 32.86 183 PRO A O 1
ATOM 1138 N N . LEU A 1 184 ? -26.740 1.099 3.869 1.00 41.41 184 LEU A N 1
ATOM 1139 C CA . LEU A 1 184 ? -25.598 1.355 4.739 1.00 41.33 184 LEU A CA 1
ATOM 1140 C C . LEU A 1 184 ? -25.069 0.051 5.329 1.00 43.80 184 LEU A C 1
ATOM 1141 O O . LEU A 1 184 ? -23.863 -0.117 5.509 1.00 38.07 184 LEU A O 1
ATOM 1146 N N . VAL A 1 185 ? -25.978 -0.875 5.615 1.00 40.26 185 VAL A N 1
ATOM 1147 C CA . VAL A 1 185 ? -25.598 -2.185 6.130 1.00 40.36 185 VAL A CA 1
ATOM 1148 C C . VAL A 1 185 ? -24.955 -3.046 5.042 1.00 41.19 185 VAL A C 1
ATOM 1149 O O . VAL A 1 185 ? -23.985 -3.766 5.297 1.00 43.95 185 VAL A O 1
ATOM 1153 N N . LEU A 1 186 ? -25.492 -2.961 3.828 1.00 40.82 186 LEU A N 1
ATOM 1154 C CA . LEU A 1 186 ? -24.942 -3.697 2.692 1.00 40.87 186 LEU A CA 1
ATOM 1155 C C . LEU A 1 186 ? -23.504 -3.265 2.410 1.00 34.15 186 LEU A C 1
ATOM 1156 O O . LEU A 1 186 ? -22.660 -4.077 2.025 1.00 36.44 186 LEU A O 1
ATOM 1161 N N . LEU A 1 187 ? -23.235 -1.978 2.599 1.00 33.83 187 LEU A N 1
ATOM 1162 C CA . LEU A 1 187 ? -21.880 -1.454 2.471 1.00 39.51 187 LEU A CA 1
ATOM 1163 C C . LEU A 1 187 ? -20.950 -2.109 3.499 1.00 43.41 187 LEU A C 1
ATOM 1164 O O . LEU A 1 187 ? -19.786 -2.400 3.204 1.00 39.51 187 LEU A O 1
ATOM 1169 N N . ASN A 1 188 ? -21.475 -2.346 4.699 1.00 36.83 188 ASN A N 1
ATOM 1170 C CA . ASN A 1 188 ? -20.724 -3.021 5.755 1.00 37.01 188 ASN A CA 1
ATOM 1171 C C . ASN A 1 188 ? -20.422 -4.477 5.425 1.00 35.67 188 ASN A C 1
ATOM 1172 O O . ASN A 1 188 ? -19.315 -4.960 5.665 1.00 34.52 188 ASN A O 1
ATOM 1177 N N . VAL A 1 189 ? -21.415 -5.172 4.880 1.00 37.46 189 VAL A N 1
ATOM 1178 C CA . VAL A 1 189 ? -21.238 -6.551 4.444 1.00 40.44 189 VAL A CA 1
ATOM 1179 C C . VAL A 1 189 ? -20.107 -6.650 3.426 1.00 38.07 189 VAL A C 1
ATOM 1180 O O . VAL A 1 189 ? -19.215 -7.490 3.553 1.00 40.86 189 VAL A O 1
ATOM 1184 N N . VAL A 1 190 ? -20.139 -5.773 2.427 1.00 34.93 190 VAL A N 1
ATOM 1185 C CA . VAL A 1 190 ? -19.082 -5.725 1.420 1.00 34.18 190 VAL A CA 1
ATOM 1186 C C . VAL A 1 190 ? -17.723 -5.369 2.036 1.00 34.77 190 VAL A C 1
ATOM 1187 O O . VAL A 1 190 ? -16.713 -6.008 1.731 1.00 32.02 190 VAL A O 1
ATOM 1191 N N . PHE A 1 191 ? -17.704 -4.361 2.906 1.00 35.92 191 PHE A N 1
ATOM 1192 C CA . PHE A 1 191 ? -16.475 -3.959 3.596 1.00 31.86 191 PHE A CA 1
ATOM 1193 C C . PHE A 1 191 ? -15.851 -5.114 4.373 1.00 32.09 191 PHE A C 1
ATOM 1194 O O . PHE A 1 191 ? -14.657 -5.383 4.248 1.00 34.59 191 PHE A O 1
ATOM 1202 N N . PHE A 1 192 ? -16.662 -5.793 5.177 1.00 29.51 192 PHE A N 1
ATOM 1203 C CA . PHE A 1 192 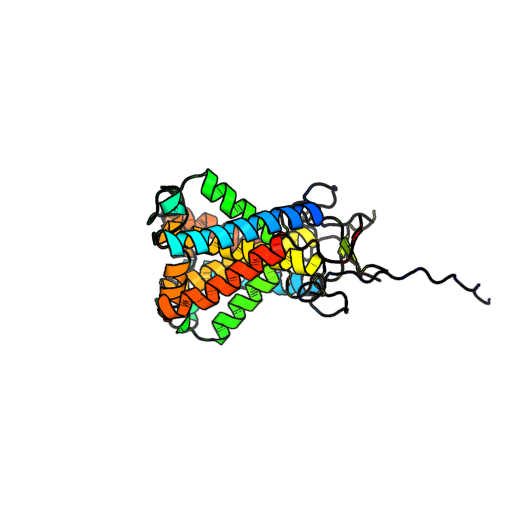? -16.167 -6.888 6.003 1.00 35.52 192 PHE A CA 1
ATOM 1204 C C . PHE A 1 192 ? -15.718 -8.093 5.176 1.00 35.14 192 PHE A C 1
ATOM 1205 O O . PHE A 1 192 ? -14.702 -8.719 5.487 1.00 35.68 192 PHE A O 1
ATOM 1213 N N . PHE A 1 193 ? -16.472 -8.409 4.126 1.00 36.29 193 PHE A N 1
ATOM 1214 C CA . PHE A 1 193 ? -16.128 -9.518 3.238 1.00 39.48 193 PHE A CA 1
ATOM 1215 C C . PHE A 1 193 ? -14.787 -9.284 2.552 1.00 39.22 193 PHE A C 1
ATOM 1216 O O . PHE A 1 193 ? -13.945 -10.180 2.500 1.00 39.28 193 PHE A O 1
ATOM 1224 N N . ILE A 1 194 ? -14.591 -8.076 2.030 1.00 32.02 194 ILE A N 1
ATOM 1225 C CA . ILE A 1 194 ? -13.331 -7.721 1.388 1.00 33.69 194 ILE A CA 1
ATOM 1226 C C . ILE A 1 194 ? -12.181 -7.759 2.392 1.00 34.03 194 ILE A C 1
ATOM 1227 O O . ILE A 1 194 ? -11.129 -8.344 2.124 1.00 30.86 194 ILE A O 1
ATOM 1232 N N . ALA A 1 195 ? -12.395 -7.152 3.555 1.00 29.03 195 ALA A N 1
ATOM 1233 C CA . ALA A 1 195 ? -11.384 -7.138 4.606 1.00 32.03 195 ALA A CA 1
ATOM 1234 C C . ALA A 1 195 ? -11.009 -8.553 5.032 1.00 30.70 195 ALA A C 1
ATOM 1235 O O . ALA A 1 195 ? -9.846 -8.840 5.301 1.00 28.61 195 ALA A O 1
ATOM 1237 N N . ALA A 1 196 ? -11.999 -9.438 5.072 1.00 28.94 196 ALA A N 1
ATOM 1238 C CA . ALA A 1 196 ? -11.779 -10.803 5.540 1.00 33.84 196 ALA A CA 1
ATOM 1239 C C . ALA A 1 196 ? -10.837 -11.593 4.635 1.00 36.15 196 ALA A C 1
ATOM 1240 O O . ALA A 1 196 ? -10.219 -12.564 5.068 1.00 38.54 196 ALA A O 1
ATOM 1242 N N . ILE A 1 197 ? -10.721 -11.168 3.381 1.00 32.60 197 ILE A N 1
ATOM 1243 C CA . ILE A 1 197 ? -9.895 -11.882 2.415 1.00 40.03 197 ILE A CA 1
ATOM 1244 C C . ILE A 1 197 ? -8.575 -11.153 2.175 1.00 34.65 197 ILE A C 1
ATOM 1245 O O . ILE A 1 197 ? -7.605 -11.743 1.699 1.00 41.91 197 ILE A O 1
ATOM 1250 N N . ASN A 1 198 ? -8.541 -9.868 2.514 1.00 34.95 198 ASN A N 1
ATOM 1251 C CA . ASN A 1 198 ? -7.324 -9.077 2.377 1.00 34.31 198 ASN A CA 1
ATOM 1252 C C . ASN A 1 198 ? -6.286 -9.460 3.425 1.00 34.93 198 ASN A C 1
ATOM 1253 O O . ASN A 1 198 ? -6.540 -9.342 4.620 1.00 36.35 198 ASN A O 1
ATOM 1258 N N . PRO A 1 199 ? -5.104 -9.915 2.973 1.00 35.39 199 PRO A N 1
ATOM 1259 C CA . PRO A 1 199 ? -4.030 -10.345 3.881 1.00 40.53 199 PRO A CA 1
ATOM 1260 C C . PRO A 1 199 ? -3.502 -9.204 4.744 1.00 35.90 199 PRO A C 1
ATOM 1261 O O . PRO A 1 199 ? -3.207 -9.403 5.922 1.00 40.63 199 PRO A O 1
ATOM 1265 N N . GLY A 1 200 ? -3.390 -8.018 4.154 1.00 39.26 200 GLY A N 1
ATOM 1266 C CA . GLY A 1 200 ? -2.805 -6.876 4.828 1.00 35.17 200 GLY A CA 1
ATOM 1267 C C . GLY A 1 200 ? -1.308 -6.816 4.592 1.00 39.42 200 GLY A C 1
ATOM 1268 O O . GLY A 1 200 ? -0.658 -7.847 4.452 1.00 38.71 200 GLY A O 1
ATOM 1269 N N . THR A 1 201 ? -0.760 -5.607 4.540 1.00 36.84 201 THR A N 1
ATOM 1270 C CA . THR A 1 201 ? 0.675 -5.435 4.349 1.00 42.80 201 THR A CA 1
ATOM 1271 C C . THR A 1 201 ? 1.419 -5.473 5.684 1.00 48.95 201 THR A C 1
ATOM 1272 O O . THR A 1 201 ? 0.823 -5.297 6.749 1.00 41.32 201 THR A O 1
ATOM 1276 N N . GLY A 1 202 ? 2.726 -5.700 5.614 1.00 51.59 202 GLY A N 1
ATOM 1277 C CA . GLY A 1 202 ? 3.549 -5.819 6.804 1.00 44.88 202 GLY A CA 1
ATOM 1278 C C . GLY A 1 202 ? 3.835 -7.274 7.110 1.00 44.85 202 GLY A C 1
ATOM 1279 O O . GLY A 1 202 ? 3.308 -8.164 6.446 1.00 44.77 202 GLY A O 1
ATOM 1280 N N . LYS A 1 203 ? 4.670 -7.523 8.115 1.00 43.86 203 LYS A N 1
ATOM 1281 C CA . LYS A 1 203 ? 5.014 -8.894 8.482 1.00 48.59 203 LYS A CA 1
ATOM 1282 C C . LYS A 1 203 ? 4.867 -9.162 9.976 1.00 50.13 203 LYS A C 1
ATOM 1283 O O . LYS A 1 203 ? 5.014 -8.261 10.801 1.00 45.28 203 LYS A O 1
ATOM 1289 N N . PHE A 1 204 ? 4.570 -10.413 10.314 1.00 45.71 204 PHE A N 1
ATOM 1290 C CA . PHE A 1 204 ? 4.513 -10.837 11.706 1.00 42.05 204 PHE A CA 1
ATOM 1291 C C . PHE A 1 204 ? 5.911 -11.158 12.214 1.00 48.71 204 PHE A C 1
ATOM 1292 O O . PHE A 1 204 ? 6.705 -11.787 11.520 1.00 46.58 204 PHE A O 1
ATOM 1300 N N . ILE A 1 205 ? 6.200 -10.717 13.433 1.00 51.82 205 ILE A N 1
ATOM 1301 C CA . ILE A 1 205 ? 7.499 -10.930 14.056 1.00 53.25 205 ILE A CA 1
ATOM 1302 C C . ILE A 1 205 ? 7.335 -11.562 15.433 1.00 55.33 205 ILE A C 1
ATOM 1303 O O . ILE A 1 205 ? 6.575 -11.066 16.269 1.00 55.29 205 ILE A O 1
ATOM 1308 N N . THR A 1 206 ? 8.048 -12.663 15.655 1.00 58.48 206 THR A N 1
ATOM 1309 C CA . THR A 1 206 ? 8.048 -13.349 16.942 1.00 62.04 206 THR A CA 1
ATOM 1310 C C . THR A 1 206 ? 8.796 -12.513 17.978 1.00 63.74 206 THR A C 1
ATOM 1311 O O . THR A 1 206 ? 9.720 -11.777 17.635 1.00 67.88 206 THR A O 1
ATOM 1315 N N . ASP A 1 207 ? 8.388 -12.619 19.241 1.00 65.38 207 ASP A N 1
ATOM 1316 C CA . ASP A 1 207 ? 9.034 -11.883 20.327 1.00 73.15 207 ASP A CA 1
ATOM 1317 C C . ASP A 1 207 ? 10.538 -12.140 20.413 1.00 69.89 207 ASP A C 1
ATOM 1318 O O . ASP A 1 207 ? 11.299 -11.265 20.827 1.00 80.10 207 ASP A O 1
ATOM 1323 N N . ASP A 1 208 ? 10.963 -13.339 20.024 1.00 71.94 208 ASP A N 1
ATOM 1324 C CA . ASP A 1 208 ? 12.382 -13.682 20.039 1.00 80.75 208 ASP A CA 1
ATOM 1325 C C . ASP A 1 208 ? 12.967 -13.685 18.629 1.00 78.98 208 ASP A C 1
ATOM 1326 O O . ASP A 1 208 ? 13.201 -12.630 18.041 1.00 78.85 208 ASP A O 1
ATOM 1331 N N . LEU B 1 17 ? 11.115 -3.002 13.155 1.00 69.94 17 LEU B N 1
ATOM 1332 C CA . LEU B 1 17 ? 11.565 -1.639 13.408 1.00 69.90 17 LEU B CA 1
ATOM 1333 C C . LEU B 1 17 ? 10.383 -0.729 13.731 1.00 58.13 17 LEU B C 1
ATOM 1334 O O . LEU B 1 17 ? 10.249 -0.246 14.854 1.00 59.84 17 LEU B O 1
ATOM 1339 N N . LYS B 1 18 ? 9.531 -0.496 12.736 1.00 55.67 18 LYS B N 1
ATOM 1340 C CA . LYS B 1 18 ? 8.332 0.314 12.927 1.00 56.60 18 LYS B CA 1
ATOM 1341 C C . LYS B 1 18 ? 7.149 -0.568 13.316 1.00 48.56 18 LYS B C 1
ATOM 1342 O O . LYS B 1 18 ? 6.554 -1.239 12.474 1.00 47.08 18 LYS B O 1
ATOM 1348 N N . VAL B 1 19 ? 6.824 -0.565 14.604 1.00 44.99 19 VAL B N 1
ATOM 1349 C CA . VAL B 1 19 ? 5.768 -1.411 15.140 1.00 40.63 19 VAL B CA 1
ATOM 1350 C C . VAL B 1 19 ? 4.393 -0.835 14.830 1.00 37.71 19 VAL B C 1
ATOM 1351 O O . VAL B 1 19 ? 4.170 0.368 14.958 1.00 38.07 19 VAL B O 1
ATOM 1355 N N . GLU B 1 20 ? 3.477 -1.706 14.420 1.00 34.51 20 GLU B N 1
ATOM 1356 C CA . GLU B 1 20 ? 2.101 -1.313 14.144 1.00 39.67 20 GLU B CA 1
ATOM 1357 C C . GLU B 1 20 ? 1.221 -1.514 15.382 1.00 41.28 20 GLU B C 1
ATOM 1358 O O . GLU B 1 20 ? 0.414 -2.442 15.437 1.00 35.05 20 GLU B O 1
ATOM 1364 N N . ASP B 1 21 ? 1.379 -0.643 16.376 1.00 39.32 21 ASP B N 1
ATOM 1365 C CA . ASP B 1 21 ? 0.661 -0.796 17.641 1.00 39.37 21 ASP B CA 1
ATOM 1366 C C . ASP B 1 21 ? 0.035 0.505 18.140 1.00 39.35 21 ASP B C 1
ATOM 1367 O O . ASP B 1 21 ? -0.292 0.631 19.321 1.00 40.32 21 ASP B O 1
ATOM 1372 N N . GLY B 1 22 ? -0.121 1.471 17.242 1.00 39.04 22 GLY B N 1
ATOM 1373 C CA . GLY B 1 22 ? -0.686 2.759 17.601 1.00 35.21 22 GLY B CA 1
ATOM 1374 C C . GLY B 1 22 ? -2.180 2.847 17.359 1.00 41.31 22 GLY B C 1
ATOM 1375 O O . GLY B 1 22 ? -2.888 1.839 17.402 1.00 37.39 22 GLY B O 1
ATOM 1376 N N . LEU B 1 23 ? -2.655 4.064 17.107 1.00 40.06 23 LEU B N 1
ATOM 1377 C CA . LEU B 1 23 ? -4.068 4.319 16.847 1.00 42.70 23 LEU B CA 1
ATOM 1378 C C . LEU B 1 23 ? -4.568 3.511 15.653 1.00 42.41 23 LEU B C 1
ATOM 1379 O O . LEU B 1 23 ? -4.063 3.653 14.541 1.00 40.72 23 LEU B O 1
ATOM 1384 N N . PHE B 1 24 ? -5.554 2.654 15.902 1.00 35.88 24 PHE B N 1
ATOM 1385 C CA . PHE B 1 24 ? -6.100 1.745 14.893 1.00 40.07 24 PHE B CA 1
ATOM 1386 C C . PHE B 1 24 ? -5.028 0.909 14.183 1.00 38.69 24 PHE B C 1
ATOM 1387 O O . PHE B 1 24 ? -5.214 0.485 13.045 1.00 38.71 24 PHE B O 1
ATOM 1395 N N . GLY B 1 25 ? -3.906 0.687 14.859 1.00 40.71 25 GLY B N 1
ATOM 1396 C CA . GLY B 1 25 ? -2.843 -0.147 14.329 1.00 41.87 25 GLY B CA 1
ATOM 1397 C C . GLY B 1 25 ? -1.732 0.591 13.604 1.00 39.31 25 GLY B C 1
ATOM 1398 O O . GLY B 1 25 ? -0.826 -0.036 13.060 1.00 42.94 25 GLY B O 1
ATOM 1399 N N . THR B 1 26 ? -1.791 1.920 13.598 1.00 39.35 26 THR B N 1
ATOM 1400 C CA . THR B 1 26 ? -0.807 2.720 12.871 1.00 44.32 26 THR B CA 1
ATOM 1401 C C . THR B 1 26 ? 0.598 2.585 13.456 1.00 48.73 26 THR B C 1
ATOM 1402 O O . THR B 1 26 ? 0.765 2.243 14.628 1.00 48.37 26 THR B O 1
ATOM 1406 N N . SER B 1 27 ? 1.606 2.856 12.630 1.00 45.43 27 SER B N 1
ATOM 1407 C CA . SER B 1 27 ? 2.998 2.758 13.054 1.00 47.32 27 SER B CA 1
ATOM 1408 C C . SER B 1 27 ? 3.586 4.140 13.306 1.00 47.03 27 SER B C 1
ATOM 1409 O O . SER B 1 27 ? 4.731 4.272 13.734 1.00 55.55 27 SER B O 1
ATOM 1412 N N . GLY B 1 28 ? 2.788 5.171 13.048 1.00 45.89 28 GLY B N 1
ATOM 1413 C CA . GLY B 1 28 ? 3.254 6.542 13.148 1.00 58.19 28 GLY B CA 1
ATOM 1414 C C . GLY B 1 28 ? 3.657 7.018 14.533 1.00 60.73 28 GLY B C 1
ATOM 1415 O O . GLY B 1 28 ? 4.106 8.151 14.688 1.00 62.03 28 GLY B O 1
ATOM 1416 N N . GLY B 1 29 ? 3.502 6.165 15.540 1.00 61.37 29 GLY B N 1
ATOM 1417 C CA . GLY B 1 29 ? 3.808 6.548 16.907 1.00 58.39 29 GLY B CA 1
ATOM 1418 C C . GLY B 1 29 ? 2.679 7.332 17.552 1.00 56.39 29 GLY B C 1
ATOM 1419 O O . GLY B 1 29 ? 2.824 7.852 18.655 1.00 64.26 29 GLY B O 1
ATOM 1420 N N . ILE B 1 30 ? 1.551 7.420 16.855 1.00 59.28 30 ILE B N 1
ATOM 1421 C CA . ILE B 1 30 ? 0.359 8.083 17.376 1.00 52.65 30 ILE B CA 1
ATOM 1422 C C . ILE B 1 30 ? -0.501 7.107 18.175 1.00 51.01 30 ILE B C 1
ATOM 1423 O O . ILE B 1 30 ? -0.757 5.994 17.725 1.00 51.46 30 ILE B O 1
ATOM 1428 N N . GLY B 1 31 ? -0.938 7.519 19.361 1.00 52.73 31 GLY B N 1
ATOM 1429 C CA . GLY B 1 31 ? -1.857 6.713 20.145 1.00 47.39 31 GLY B CA 1
ATOM 1430 C C . GLY B 1 31 ? -1.413 6.428 21.567 1.00 47.96 31 GLY B C 1
ATOM 1431 O O . GLY B 1 31 ? -0.311 6.789 21.974 1.00 49.58 31 GLY B O 1
ATOM 1432 N N . PHE B 1 32 ? -2.285 5.771 22.326 1.00 43.50 32 PHE B N 1
ATOM 1433 C CA . PHE B 1 32 ? -1.994 5.417 23.710 1.00 40.04 32 PHE B CA 1
ATOM 1434 C C . PHE B 1 32 ? -0.825 4.441 23.816 1.00 42.11 32 PHE B C 1
ATOM 1435 O O . PHE B 1 32 ? -0.605 3.621 22.925 1.00 37.25 32 PHE B O 1
ATOM 1443 N N . THR B 1 33 ? -0.084 4.535 24.917 1.00 35.81 33 THR B N 1
ATOM 1444 C CA . THR B 1 33 ? 0.869 3.503 25.296 1.00 38.24 33 THR B CA 1
ATOM 1445 C C . THR B 1 33 ? 0.140 2.522 26.200 1.00 38.61 33 THR B C 1
ATOM 1446 O O . THR B 1 33 ? -0.981 2.791 26.632 1.00 38.63 33 THR B O 1
ATOM 1450 N N . LYS B 1 34 ? 0.769 1.388 26.493 1.00 40.12 34 LYS B N 1
ATOM 1451 C CA . LYS B 1 34 ? 0.178 0.421 27.415 1.00 40.87 34 LYS B CA 1
ATOM 1452 C C . LYS B 1 34 ? -0.039 1.012 28.808 1.00 42.64 34 LYS B C 1
ATOM 1453 O O . LYS B 1 34 ? -0.955 0.605 29.526 1.00 43.08 34 LYS B O 1
ATOM 1459 N N . GLU B 1 35 ? 0.798 1.976 29.180 1.00 38.63 35 GLU B N 1
ATOM 1460 C CA . GLU B 1 35 ? 0.676 2.634 30.476 1.00 43.25 35 GLU B CA 1
ATOM 1461 C C . GLU B 1 35 ? -0.576 3.504 30.537 1.00 41.82 35 GLU B C 1
ATOM 1462 O O . GLU B 1 35 ? -1.345 3.430 31.505 1.00 45.00 35 GLU B O 1
ATOM 1468 N N . ASN B 1 36 ? -0.777 4.319 29.502 1.00 36.85 36 ASN B N 1
ATOM 1469 C CA . ASN B 1 36 ? -1.995 5.113 29.383 1.00 41.95 36 ASN B CA 1
ATOM 1470 C C . ASN B 1 36 ? -3.215 4.216 29.539 1.00 39.82 36 ASN B C 1
ATOM 1471 O O . ASN B 1 36 ? -4.115 4.493 30.338 1.00 42.58 36 ASN B O 1
ATOM 1476 N N . GLU B 1 37 ? -3.216 3.126 28.776 1.00 41.12 37 GLU B N 1
ATOM 1477 C CA . GLU B 1 37 ? -4.302 2.155 28.793 1.00 41.56 37 GLU B CA 1
ATOM 1478 C C . GLU B 1 37 ? -4.526 1.587 30.179 1.00 36.35 37 GLU B C 1
ATOM 1479 O O . GLU B 1 37 ? -5.663 1.424 30.605 1.00 32.79 37 GLU B O 1
ATOM 1485 N N . LEU B 1 38 ? -3.437 1.272 30.873 1.00 38.33 38 LEU B N 1
ATOM 1486 C CA . LEU B 1 38 ? -3.532 0.715 32.215 1.00 34.98 38 LEU B CA 1
ATOM 1487 C C . LEU B 1 38 ? -4.200 1.707 33.160 1.00 37.04 38 LEU B C 1
ATOM 1488 O O . LEU B 1 38 ? -5.065 1.330 33.955 1.00 41.90 38 LEU B O 1
ATOM 1493 N N . PHE B 1 39 ? -3.802 2.974 33.065 1.00 30.98 39 PHE B N 1
ATOM 1494 C CA . PHE B 1 39 ? -4.417 4.027 33.872 1.00 43.27 39 PHE B CA 1
ATOM 1495 C C . PHE B 1 39 ? -5.919 4.144 33.603 1.00 39.84 39 PHE B C 1
ATOM 1496 O O . PHE B 1 39 ? -6.741 4.052 34.529 1.00 42.27 39 PHE B O 1
ATOM 1504 N N . VAL B 1 40 ? -6.266 4.342 32.331 1.00 34.89 40 VAL B N 1
ATOM 1505 C CA . VAL B 1 40 ? -7.664 4.409 31.906 1.00 38.85 40 VAL B CA 1
ATOM 1506 C C . VAL B 1 40 ? -8.443 3.213 32.440 1.00 35.13 40 VAL B C 1
ATOM 1507 O O . VAL B 1 40 ? -9.583 3.343 32.902 1.00 39.44 40 VAL B O 1
ATOM 1511 N N . GLY B 1 41 ? -7.798 2.051 32.397 1.00 30.51 41 GLY B N 1
ATOM 1512 C CA . GLY B 1 41 ? -8.358 0.824 32.928 1.00 30.36 41 GLY B CA 1
ATOM 1513 C C . GLY B 1 41 ? -8.627 0.896 34.421 1.00 37.53 41 GLY B C 1
ATOM 1514 O O . GLY B 1 41 ? -9.662 0.424 34.880 1.00 33.13 41 GLY B O 1
ATOM 1515 N N . ARG B 1 42 ? -7.704 1.488 35.177 1.00 30.38 42 ARG B N 1
ATOM 1516 C CA . ARG B 1 42 ? -7.895 1.655 36.620 1.00 34.88 42 ARG B CA 1
ATOM 1517 C C . ARG B 1 42 ? -9.116 2.524 36.884 1.00 37.18 42 ARG B C 1
ATOM 1518 O O . ARG B 1 42 ? -9.985 2.178 37.706 1.00 35.88 42 ARG B O 1
ATOM 1526 N N . VAL B 1 43 ? -9.185 3.643 36.165 1.00 34.76 43 VAL B N 1
ATOM 1527 C CA . VAL B 1 43 ? -10.334 4.537 36.255 1.00 36.38 43 VAL B CA 1
ATOM 1528 C C . VAL B 1 43 ? -11.628 3.775 35.972 1.00 39.26 43 VAL B C 1
ATOM 1529 O O . VAL B 1 43 ? -12.652 3.989 36.628 1.00 36.96 43 VAL B O 1
ATOM 1533 N N . ALA B 1 44 ? -11.562 2.863 35.005 1.00 32.97 44 ALA B N 1
ATOM 1534 C CA . ALA B 1 44 ? -12.714 2.045 34.635 1.00 35.00 44 ALA B CA 1
ATOM 1535 C C . ALA B 1 44 ? -13.111 1.059 35.737 1.00 34.68 44 ALA B C 1
ATOM 1536 O O . ALA B 1 44 ? -14.298 0.871 36.007 1.00 35.27 44 ALA B O 1
ATOM 1538 N N . MET B 1 45 ? -12.119 0.426 36.361 1.00 32.11 45 MET B N 1
ATOM 1539 C CA . MET B 1 45 ? -12.372 -0.495 37.466 1.00 37.26 45 MET B CA 1
ATOM 1540 C C . MET B 1 45 ? -13.120 0.236 38.573 1.00 36.73 45 MET B C 1
ATOM 1541 O O . MET B 1 45 ? -14.166 -0.226 39.058 1.00 37.16 45 MET B O 1
ATOM 1546 N N . ILE B 1 46 ? -12.576 1.387 38.964 1.00 35.91 46 ILE B N 1
ATOM 1547 C CA . ILE B 1 46 ? -13.193 2.193 40.012 1.00 39.37 46 ILE B CA 1
ATOM 1548 C C . ILE B 1 46 ? -14.604 2.658 39.643 1.00 40.30 46 ILE B C 1
ATOM 1549 O O . ILE B 1 46 ? -15.519 2.578 40.461 1.00 36.64 46 ILE B O 1
ATOM 1554 N N . GLY B 1 47 ? -14.783 3.121 38.409 1.00 37.94 47 GLY B N 1
ATOM 1555 C CA . GLY B 1 47 ? -16.092 3.556 37.947 1.00 39.03 47 GLY B CA 1
ATOM 1556 C C . GLY B 1 47 ? -17.143 2.458 37.978 1.00 34.21 47 GLY B C 1
ATOM 1557 O O . GLY B 1 47 ? -18.251 2.648 38.492 1.00 33.32 47 GLY B O 1
ATOM 1558 N N . PHE B 1 48 ? -16.788 1.302 37.427 1.00 38.89 48 PHE B N 1
ATOM 1559 C CA . PHE B 1 48 ? -17.687 0.154 37.380 1.00 38.32 48 PHE B CA 1
ATOM 1560 C C . PHE B 1 48 ? -18.078 -0.279 38.791 1.00 33.71 48 PHE B C 1
ATOM 1561 O O . PHE B 1 48 ? -19.272 -0.389 39.118 1.00 34.56 48 PHE B O 1
ATOM 1569 N N . ALA B 1 49 ? -17.062 -0.513 39.625 1.00 36.29 49 ALA B N 1
ATOM 1570 C CA . ALA B 1 49 ? -17.290 -0.939 41.004 1.00 40.82 49 ALA B CA 1
ATOM 1571 C C . ALA B 1 49 ? -18.182 0.054 41.742 1.00 32.59 49 ALA B C 1
ATOM 1572 O O . ALA B 1 49 ? -19.130 -0.336 42.422 1.00 39.30 49 ALA B O 1
ATOM 1574 N N . ALA B 1 50 ? -17.880 1.340 41.589 1.00 35.86 50 ALA B N 1
ATOM 1575 C CA . ALA B 1 50 ? -18.640 2.394 42.254 1.00 37.79 50 ALA B CA 1
ATOM 1576 C C . ALA B 1 50 ? -20.081 2.441 41.766 1.00 41.54 50 ALA B C 1
ATOM 1577 O O . ALA B 1 50 ? -20.983 2.797 42.523 1.00 39.71 50 ALA B O 1
ATOM 1579 N N . SER B 1 51 ? -20.301 2.085 40.504 1.00 33.68 51 SER B N 1
ATOM 1580 C CA . SER B 1 51 ? -21.658 2.074 39.969 1.00 38.49 51 SER B CA 1
ATOM 1581 C C . SER B 1 51 ? -22.452 0.904 40.545 1.00 33.19 51 SER B C 1
ATOM 1582 O O . SER B 1 51 ? -23.634 1.044 40.869 1.00 38.04 51 SER B O 1
ATOM 1585 N N . LEU B 1 52 ? -21.802 -0.249 40.675 1.00 34.52 52 LEU B N 1
ATOM 1586 C CA . LEU B 1 52 ? -22.455 -1.413 41.279 1.00 33.56 52 LEU B CA 1
ATOM 1587 C C . LEU B 1 52 ? -22.803 -1.154 42.748 1.00 37.48 52 LEU B C 1
ATOM 1588 O O . LEU B 1 52 ? -23.943 -1.369 43.186 1.00 33.22 52 LEU B O 1
ATOM 1593 N N . LEU B 1 53 ? -21.808 -0.690 43.498 1.00 32.68 53 LEU B N 1
ATOM 1594 C CA . LEU B 1 53 ? -21.984 -0.319 44.897 1.00 38.88 53 LEU B CA 1
ATOM 1595 C C . LEU B 1 53 ? -23.097 0.715 45.048 1.00 33.91 53 LEU B C 1
ATOM 1596 O O . LEU B 1 53 ? -23.962 0.606 45.925 1.00 37.00 53 LEU B O 1
ATOM 1601 N N . GLY B 1 54 ? -23.068 1.716 44.174 1.00 33.59 54 GLY B N 1
ATOM 1602 C CA . GLY B 1 54 ? -24.056 2.778 44.171 1.00 34.40 54 GLY B CA 1
ATOM 1603 C C . GLY B 1 54 ? -25.459 2.271 43.918 1.00 35.43 54 GLY B C 1
ATOM 1604 O O . GLY B 1 54 ? -26.422 2.766 44.504 1.00 36.72 54 GLY B O 1
ATOM 1605 N N . GLU B 1 55 ? -25.585 1.278 43.044 1.00 30.50 55 GLU B N 1
ATOM 1606 C CA . GLU B 1 55 ? -26.894 0.689 42.801 1.00 38.87 55 GLU B CA 1
ATOM 1607 C C . GLU B 1 55 ? -27.351 -0.077 44.034 1.00 36.46 55 GLU B C 1
ATOM 1608 O O . GLU B 1 55 ? -28.519 -0.017 44.412 1.00 35.33 55 GLU B O 1
ATOM 1614 N N . GLY B 1 56 ? -26.420 -0.786 44.662 1.00 38.26 56 GLY B N 1
ATOM 1615 C CA . GLY B 1 56 ? -26.721 -1.511 45.884 1.00 34.70 56 GLY B CA 1
ATOM 1616 C C . GLY B 1 56 ? -27.246 -0.603 46.981 1.00 32.91 56 GLY B C 1
ATOM 1617 O O . GLY B 1 56 ? -28.185 -0.948 47.698 1.00 36.23 56 GLY B O 1
ATOM 1618 N N . ILE B 1 57 ? -26.646 0.576 47.100 1.00 37.26 57 ILE B N 1
ATOM 1619 C CA . ILE B 1 57 ? -27.041 1.534 48.129 1.00 33.93 57 ILE B CA 1
ATOM 1620 C C . ILE B 1 57 ? -28.335 2.278 47.798 1.00 40.37 57 ILE B C 1
ATOM 1621 O O . ILE B 1 57 ? -29.208 2.437 48.655 1.00 37.43 57 ILE B O 1
ATOM 1626 N N . THR B 1 58 ? -28.464 2.719 46.551 1.00 37.77 58 THR B N 1
ATOM 1627 C CA . THR B 1 58 ? -29.568 3.594 46.162 1.00 35.39 58 THR B CA 1
ATOM 1628 C C . THR B 1 58 ? -30.735 2.862 45.501 1.00 35.90 58 THR B C 1
ATOM 1629 O O . THR B 1 58 ? -31.837 3.404 45.398 1.00 35.48 58 THR B O 1
ATOM 1633 N N . GLY B 1 59 ? -30.492 1.639 45.039 1.00 38.39 59 GLY B N 1
ATOM 1634 C CA . GLY B 1 59 ? -31.502 0.894 44.305 1.00 40.84 59 GLY B CA 1
ATOM 1635 C C . GLY B 1 59 ? -31.676 1.393 42.878 1.00 40.38 59 GLY B C 1
ATOM 1636 O O . GLY B 1 59 ? -32.551 0.928 42.148 1.00 42.09 59 GLY B O 1
ATOM 1637 N N . LYS B 1 60 ? -30.834 2.342 42.480 1.00 41.32 60 LYS B N 1
ATOM 1638 C CA . LYS B 1 60 ? -30.921 2.956 41.158 1.00 34.67 60 LYS B CA 1
ATOM 1639 C C . LYS B 1 60 ? -29.636 2.749 40.368 1.00 37.76 60 LYS B C 1
ATOM 1640 O O . LYS B 1 60 ? -28.544 2.782 40.929 1.00 32.38 60 LYS B O 1
ATOM 1646 N N . GLY B 1 61 ? -29.766 2.544 39.062 1.00 38.68 61 GLY B N 1
ATOM 1647 C CA . GLY B 1 61 ? -28.602 2.440 38.203 1.00 30.69 61 GLY B CA 1
ATOM 1648 C C . GLY B 1 61 ? -27.834 3.746 38.194 1.00 30.39 61 GLY B C 1
ATOM 1649 O O . GLY B 1 61 ? -28.391 4.799 38.507 1.00 35.87 61 GLY B O 1
ATOM 1650 N N . ILE B 1 62 ? -26.555 3.677 37.838 1.00 29.76 62 ILE B N 1
ATOM 1651 C CA . ILE B 1 62 ? -25.686 4.851 37.868 1.00 34.74 62 ILE B CA 1
ATOM 1652 C C . ILE B 1 62 ? -26.207 6.013 37.010 1.00 35.28 62 ILE B C 1
ATOM 1653 O O . ILE B 1 62 ? -26.114 7.175 37.407 1.00 35.68 62 ILE B O 1
ATOM 1658 N N . LEU B 1 63 ? -26.781 5.701 35.851 1.00 31.95 63 LEU B N 1
ATOM 1659 C CA . LEU B 1 63 ? -27.288 6.739 34.958 1.00 40.17 63 LEU B CA 1
ATOM 1660 C C . LEU B 1 63 ? -28.500 7.439 35.565 1.00 39.60 63 LEU B C 1
ATOM 1661 O O . LEU B 1 63 ? -28.692 8.642 35.382 1.00 39.40 63 LEU B O 1
ATOM 1666 N N . SER B 1 64 ? -29.314 6.681 36.294 1.00 28.88 64 SER B N 1
ATOM 1667 C CA . SER B 1 64 ? -30.455 7.254 36.993 1.00 37.33 64 SER B CA 1
ATOM 1668 C C . SER B 1 64 ? -29.999 8.040 38.225 1.00 44.24 64 SER B C 1
ATOM 1669 O O . SER B 1 64 ? -30.618 9.039 38.592 1.00 41.55 64 SER B O 1
ATOM 1672 N N . GLN B 1 65 ? -28.921 7.584 38.862 1.00 40.02 65 GLN B N 1
ATOM 1673 C CA . GLN B 1 65 ? -28.331 8.310 39.987 1.00 43.08 65 GLN B CA 1
ATOM 1674 C C . GLN B 1 65 ? -27.805 9.649 39.497 1.00 45.88 65 GLN B C 1
ATOM 1675 O O . GLN B 1 65 ? -27.909 10.665 40.185 1.00 48.63 65 GLN B O 1
ATOM 1681 N N . LEU B 1 66 ? -27.232 9.635 38.298 1.00 37.71 66 LEU B N 1
ATOM 1682 C CA . LEU B 1 66 ? -26.742 10.852 37.669 1.0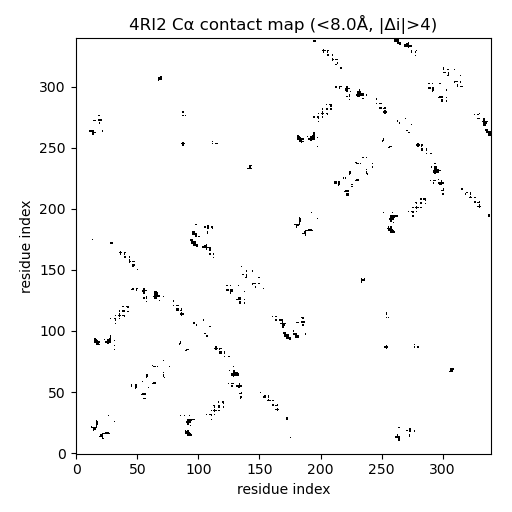0 39.22 66 LEU B CA 1
ATOM 1683 C C . LEU B 1 66 ? -27.898 11.569 36.981 1.00 42.93 66 LEU B C 1
ATOM 1684 O O . LEU B 1 66 ? -27.712 12.609 36.347 1.00 45.26 66 LEU B O 1
ATOM 1689 N N . ASN B 1 67 ? -29.087 10.982 37.102 1.00 43.65 67 ASN B N 1
ATOM 1690 C CA . ASN B 1 67 ? -30.326 11.556 36.584 1.00 45.21 67 ASN B CA 1
ATOM 1691 C C . ASN B 1 67 ? -30.383 11.643 35.055 1.00 46.82 67 ASN B C 1
ATOM 1692 O O . ASN B 1 67 ? -31.199 12.371 34.490 1.00 59.11 67 ASN B O 1
ATOM 1697 N N . LEU B 1 68 ? -29.504 10.902 34.391 1.00 44.60 68 LEU B N 1
ATOM 1698 C CA . LEU B 1 68 ? -29.515 10.828 32.937 1.00 39.75 68 LEU B CA 1
ATOM 1699 C C . LEU B 1 68 ? -30.702 9.982 32.485 1.00 43.04 68 LEU B C 1
ATOM 1700 O O . LEU B 1 68 ? -31.062 9.016 33.152 1.00 46.16 68 LEU B O 1
ATOM 1705 N N . GLU B 1 69 ? -31.310 10.347 31.358 1.00 41.02 69 GLU B N 1
ATOM 1706 C CA . GLU B 1 69 ? -32.523 9.674 30.880 1.00 44.68 69 GLU B CA 1
ATOM 1707 C C . GLU B 1 69 ? -32.269 8.230 30.443 1.00 38.95 69 GLU B C 1
ATOM 1708 O O . GLU B 1 69 ? -31.298 7.946 29.744 1.00 38.51 69 GLU B O 1
ATOM 1714 N N . THR B 1 70 ? -33.148 7.322 30.863 1.00 35.87 70 THR B N 1
ATOM 1715 C CA . THR B 1 70 ? -33.018 5.905 30.534 1.00 38.57 70 THR B CA 1
ATOM 1716 C C . THR B 1 70 ? -34.352 5.325 30.063 1.00 41.09 70 THR B C 1
ATOM 1717 O O . THR B 1 70 ? -35.380 5.996 30.109 1.00 45.70 70 THR B O 1
ATOM 1721 N N . GLY B 1 71 ? -34.332 4.070 29.622 1.00 41.16 71 GLY B N 1
ATOM 1722 C CA . GLY B 1 71 ? -35.503 3.460 29.015 1.00 42.01 71 GLY B CA 1
ATOM 1723 C C . GLY B 1 71 ? -35.767 4.067 27.648 1.00 46.39 71 GLY B C 1
ATOM 1724 O O . GLY B 1 71 ? -36.912 4.283 27.258 1.00 45.34 71 GLY B O 1
ATOM 1725 N N . ILE B 1 72 ? -34.690 4.344 26.919 1.00 39.52 72 ILE B N 1
ATOM 1726 C CA . ILE B 1 72 ? -34.770 5.037 25.639 1.00 40.64 72 ILE B CA 1
ATOM 1727 C C . ILE B 1 72 ? -33.834 4.393 24.613 1.00 45.09 72 ILE B C 1
ATOM 1728 O O . ILE B 1 72 ? -32.900 3.683 24.985 1.00 42.99 72 ILE B O 1
ATOM 1733 N N . PRO B 1 73 ? -34.083 4.623 23.318 1.00 44.55 73 PRO B N 1
ATOM 1734 C CA . PRO B 1 73 ? -33.144 4.149 22.296 1.00 47.22 73 PRO B CA 1
ATOM 1735 C C . PRO B 1 73 ? -31.808 4.884 22.372 1.00 44.02 73 PRO B C 1
ATOM 1736 O O . PRO B 1 73 ? -31.755 5.993 22.896 1.00 44.51 73 PRO B O 1
ATOM 1740 N N . ILE B 1 74 ? -30.751 4.265 21.855 1.00 41.16 74 ILE B N 1
ATOM 1741 C CA . ILE B 1 74 ? -29.399 4.811 21.952 1.00 41.88 74 ILE B CA 1
ATOM 1742 C C . ILE B 1 74 ? -29.273 6.235 21.400 1.00 45.41 74 ILE B C 1
ATOM 1743 O O . ILE B 1 74 ? -28.639 7.087 22.026 1.00 43.33 74 ILE B O 1
ATOM 1748 N N . TYR B 1 75 ? -29.889 6.497 20.247 1.00 49.98 75 TYR B N 1
ATOM 1749 C CA . TYR B 1 75 ? -29.738 7.795 19.578 1.00 52.58 75 TYR B CA 1
ATOM 1750 C C . TYR B 1 75 ? -30.294 8.969 20.372 1.00 51.63 75 TYR B C 1
ATOM 1751 O O . TYR B 1 75 ? -29.917 10.117 20.138 1.00 60.07 75 TYR B O 1
ATOM 1760 N N . GLU B 1 76 ? -31.189 8.682 21.309 1.00 45.11 76 GLU B N 1
ATOM 1761 C CA . GLU B 1 76 ? -31.781 9.731 22.126 1.00 44.45 76 GLU B CA 1
ATOM 1762 C C . GLU B 1 76 ? -30.988 9.971 23.408 1.00 52.84 76 GLU B C 1
ATOM 1763 O O . GLU B 1 76 ? -31.285 10.895 24.165 1.00 55.51 76 GLU B O 1
ATOM 1769 N N . ALA B 1 77 ? -29.976 9.142 23.647 1.00 44.61 77 ALA B N 1
ATOM 1770 C CA . ALA B 1 77 ? -29.164 9.273 24.853 1.00 45.60 77 ALA B CA 1
ATOM 1771 C C . ALA B 1 77 ? -28.169 10.417 24.718 1.00 45.89 77 ALA B C 1
ATOM 1772 O O . ALA B 1 77 ? -27.822 10.816 23.609 1.00 50.47 77 ALA B O 1
ATOM 1774 N N . GLU B 1 78 ? -27.721 10.943 25.855 1.00 47.22 78 GLU B N 1
ATOM 1775 C CA . GLU B 1 78 ? -26.758 12.042 25.875 1.00 47.45 78 GLU B CA 1
ATOM 1776 C C . GLU B 1 78 ? -25.480 11.712 25.113 1.00 48.75 78 GLU B C 1
ATOM 1777 O O . GLU B 1 78 ? -24.817 10.720 25.407 1.00 41.90 78 GLU B O 1
ATOM 1783 N N . PRO B 1 79 ? -25.136 12.555 24.128 1.00 53.34 79 PRO B N 1
ATOM 1784 C CA . PRO B 1 79 ? -23.972 12.394 23.249 1.00 46.70 79 PRO B CA 1
ATOM 1785 C C . PRO B 1 79 ? -22.653 12.211 23.998 1.00 46.75 79 PRO B C 1
ATOM 1786 O O . PRO B 1 79 ? -21.772 11.531 23.483 1.00 46.84 79 PRO B O 1
ATOM 1790 N N . LEU B 1 80 ? -22.513 12.808 25.178 1.00 45.62 80 LEU B N 1
ATOM 1791 C CA . LEU B 1 80 ? -21.290 12.640 25.961 1.00 51.70 80 LEU B CA 1
ATOM 1792 C C . LEU B 1 80 ? -21.212 11.236 26.555 1.00 45.45 80 LEU B C 1
ATOM 1793 O O . LEU B 1 80 ? -20.132 10.652 26.666 1.00 40.75 80 LEU B O 1
ATOM 1798 N N . LEU B 1 81 ? -22.365 10.697 26.936 1.00 37.85 81 LEU B N 1
ATOM 1799 C CA . LEU B 1 81 ? -22.434 9.329 27.433 1.00 37.94 81 LEU B CA 1
ATOM 1800 C C . LEU B 1 81 ? -22.061 8.342 26.326 1.00 36.37 81 LEU B C 1
ATOM 1801 O O . LEU B 1 81 ? -21.307 7.395 26.554 1.00 36.53 81 LEU B O 1
ATOM 1806 N N . LEU B 1 82 ? -22.589 8.576 25.128 1.00 38.37 82 LEU B N 1
ATOM 1807 C CA . LEU B 1 82 ? -22.283 7.740 23.969 1.00 37.38 82 LEU B CA 1
ATOM 1808 C C . LEU B 1 82 ? -20.807 7.843 23.586 1.00 34.47 82 LEU B C 1
ATOM 1809 O O . LEU B 1 82 ? -20.166 6.836 23.278 1.00 31.50 82 LEU B O 1
ATOM 1814 N N . PHE B 1 83 ? -20.293 9.071 23.604 1.00 35.92 83 PHE B N 1
ATOM 1815 C CA . PHE B 1 83 ? -18.872 9.368 23.449 1.00 40.95 83 PHE B CA 1
ATOM 1816 C C . PHE B 1 83 ? -18.069 8.475 24.386 1.00 41.55 83 PHE B C 1
ATOM 1817 O O . PHE B 1 83 ? -17.123 7.803 23.974 1.00 40.98 83 PHE B O 1
ATOM 1825 N N . PHE B 1 84 ? -18.465 8.483 25.655 1.00 39.13 84 PHE B N 1
ATOM 1826 C CA . PHE B 1 84 ? -17.773 7.739 26.703 1.00 34.27 84 PHE B CA 1
ATOM 1827 C C . PHE B 1 84 ? -17.831 6.229 26.483 1.00 34.08 84 PHE B C 1
ATOM 1828 O O . PHE B 1 84 ? -16.850 5.523 26.718 1.00 33.30 84 PHE B O 1
ATOM 1836 N N . ILE B 1 85 ? -18.983 5.740 26.032 1.00 33.36 85 ILE B N 1
ATOM 1837 C CA . ILE B 1 85 ? -19.156 4.316 25.758 1.00 35.10 85 ILE B CA 1
ATOM 1838 C C . ILE B 1 85 ? -18.274 3.864 24.592 1.00 33.18 85 ILE B C 1
ATOM 1839 O O . ILE B 1 85 ? -17.594 2.833 24.675 1.00 30.10 85 ILE B O 1
ATOM 1844 N N . LEU B 1 86 ? -18.264 4.645 23.517 1.00 33.43 86 LEU B N 1
ATOM 1845 C CA . LEU B 1 86 ? -17.381 4.340 22.396 1.00 38.14 86 LEU B CA 1
ATOM 1846 C C . LEU B 1 86 ? -15.918 4.368 22.826 1.00 33.56 86 LEU B C 1
ATOM 1847 O O . LEU B 1 86 ? -15.153 3.470 22.494 1.00 33.95 86 LEU B O 1
ATOM 1852 N N . PHE B 1 87 ? -15.538 5.413 23.554 1.00 36.22 87 PHE B N 1
ATOM 1853 C CA . PHE B 1 87 ? -14.173 5.561 24.048 1.00 33.49 87 PHE B CA 1
ATOM 1854 C C . PHE B 1 87 ? -13.754 4.332 24.839 1.00 32.69 87 PHE B C 1
ATOM 1855 O O . PHE B 1 87 ? -12.688 3.759 24.609 1.00 30.48 87 PHE B O 1
ATOM 1863 N N . THR B 1 88 ? -14.617 3.930 25.764 1.00 29.79 88 THR B N 1
ATOM 1864 C CA . THR B 1 88 ? -14.380 2.770 26.610 1.00 29.05 88 THR B CA 1
ATOM 1865 C C . THR B 1 88 ? -14.224 1.490 25.787 1.00 33.71 88 THR B C 1
ATOM 1866 O O . THR B 1 88 ? -13.302 0.702 26.020 1.00 31.74 88 THR B O 1
ATOM 1870 N N . LEU B 1 89 ? -15.114 1.301 24.813 1.00 30.39 89 LEU B N 1
ATOM 1871 C CA . LEU B 1 89 ? -15.081 0.113 23.960 1.00 31.25 89 LEU B CA 1
ATOM 1872 C C . LEU B 1 89 ? -13.830 0.035 23.083 1.00 31.34 89 LEU B C 1
ATOM 1873 O O . LEU B 1 89 ? -13.172 -1.003 23.016 1.00 30.65 89 LEU B O 1
ATOM 1878 N N . LEU B 1 90 ? -13.514 1.132 22.406 1.00 30.63 90 LEU B N 1
ATOM 1879 C CA . LEU B 1 90 ? -12.335 1.196 21.552 1.00 32.36 90 LEU B CA 1
ATOM 1880 C C . LEU B 1 90 ? -11.058 1.058 22.369 1.00 33.64 90 LEU B C 1
ATOM 1881 O O . LEU B 1 90 ? -10.047 0.552 21.880 1.00 34.73 90 LEU B O 1
ATOM 1886 N N . GLY B 1 91 ? -11.107 1.520 23.613 1.00 35.98 91 GLY B N 1
ATOM 1887 C CA . GLY B 1 91 ? -9.968 1.400 24.504 1.00 36.52 91 GLY B CA 1
ATOM 1888 C C . GLY B 1 91 ? -9.783 -0.031 24.970 1.00 33.55 91 GLY B C 1
ATOM 1889 O O . GLY B 1 91 ? -8.660 -0.506 25.121 1.00 38.73 91 GLY B O 1
ATOM 1890 N N . ALA B 1 92 ? -10.897 -0.723 25.189 1.00 31.32 92 ALA B N 1
ATOM 1891 C CA . ALA B 1 92 ? -10.865 -2.110 25.635 1.00 33.83 92 ALA B CA 1
ATOM 1892 C C . ALA B 1 92 ? -10.212 -3.038 24.612 1.00 39.59 92 ALA B C 1
ATOM 1893 O O . ALA B 1 92 ? -9.536 -3.999 24.984 1.00 33.79 92 ALA B O 1
ATOM 1895 N N . ILE B 1 93 ? -10.411 -2.753 23.327 1.00 28.60 93 ILE B N 1
ATOM 1896 C CA . ILE B 1 93 ? -9.859 -3.603 22.276 1.00 29.49 93 ILE B CA 1
ATOM 1897 C C . ILE B 1 93 ? -8.530 -3.074 21.743 1.00 33.18 93 ILE B C 1
ATOM 1898 O O . ILE B 1 93 ? -7.966 -3.626 20.799 1.00 36.38 93 ILE B O 1
ATOM 1903 N N . GLY B 1 94 ? -8.033 -2.005 22.356 1.00 34.14 94 GLY B N 1
ATOM 1904 C CA . GLY B 1 94 ? -6.727 -1.467 22.019 1.00 33.39 94 GLY B CA 1
ATOM 1905 C C . GLY B 1 94 ? -6.659 -0.598 20.774 1.00 34.81 94 GLY B C 1
ATOM 1906 O O . GLY B 1 94 ? -5.569 -0.266 20.309 1.00 36.61 94 GLY B O 1
ATOM 1907 N N . ALA B 1 95 ? -7.815 -0.221 20.235 1.00 28.57 95 ALA B N 1
ATOM 1908 C CA . ALA B 1 95 ? -7.860 0.565 19.003 1.00 36.23 95 ALA B CA 1
ATOM 1909 C C . ALA B 1 95 ? -7.326 1.984 19.180 1.00 38.65 95 ALA B C 1
ATOM 1910 O O . ALA B 1 95 ? -6.938 2.631 18.209 1.00 36.07 95 ALA B O 1
ATOM 1912 N N . LEU B 1 96 ? -7.297 2.467 20.417 1.00 33.11 96 LEU B N 1
ATOM 1913 C CA . LEU B 1 96 ? -6.821 3.820 20.679 1.00 35.17 96 LEU B CA 1
ATOM 1914 C C . LEU B 1 96 ? -5.304 3.865 20.850 1.00 39.97 96 LEU B C 1
ATOM 1915 O O . LEU B 1 96 ? -4.746 4.882 21.261 1.00 40.81 96 LEU B O 1
ATOM 1920 N N . GLY B 1 97 ? -4.643 2.758 20.534 1.00 35.14 97 GLY B N 1
ATOM 1921 C CA . GLY B 1 97 ? -3.207 2.659 20.708 1.00 36.26 97 GLY B CA 1
ATOM 1922 C C . GLY B 1 97 ? -2.855 1.638 21.771 1.00 42.10 97 GLY B C 1
ATOM 1923 O O . GLY B 1 97 ? -3.531 1.531 22.792 1.00 41.54 97 GLY B O 1
ATOM 1924 N N . ASP B 1 98 ? -1.792 0.880 21.529 1.00 44.71 98 ASP B N 1
ATOM 1925 C CA . ASP B 1 98 ? -1.363 -0.167 22.448 1.00 45.41 98 ASP B CA 1
ATOM 1926 C C . ASP B 1 98 ? 0.165 -0.206 22.438 1.00 41.62 98 ASP B C 1
ATOM 1927 O O . ASP B 1 98 ? 0.776 -1.272 22.493 1.00 41.30 98 ASP B O 1
ATOM 1932 N N . ARG B 1 99 ? 0.769 0.979 22.369 1.00 39.42 99 ARG B N 1
ATOM 1933 C CA . ARG B 1 99 ? 2.204 1.121 22.118 1.00 42.55 99 ARG B CA 1
ATOM 1934 C C . ARG B 1 99 ? 3.084 0.669 23.283 1.00 40.42 99 ARG B C 1
ATOM 1935 O O . ARG B 1 99 ? 2.722 0.827 24.446 1.00 39.85 99 ARG B O 1
ATOM 1943 N N . GLY B 1 100 ? 4.242 0.102 22.956 1.00 40.85 100 GLY B N 1
ATOM 1944 C CA . GLY B 1 100 ? 5.177 -0.368 23.962 1.00 41.69 100 GLY B CA 1
ATOM 1945 C C . GLY B 1 100 ? 4.849 -1.769 24.432 1.00 45.43 100 GLY B C 1
ATOM 1946 O O . GLY B 1 100 ? 3.969 -2.420 23.874 1.00 48.10 100 GLY B O 1
ATOM 1947 N N . ARG B 1 101 ? 5.554 -2.237 25.458 1.00 44.98 101 ARG B N 1
ATOM 1948 C CA . ARG B 1 101 ? 5.347 -3.590 25.972 1.00 44.18 101 ARG B CA 1
ATOM 1949 C C . ARG B 1 101 ? 5.467 -3.660 27.493 1.00 46.45 101 ARG B C 1
ATOM 1950 O O . ARG B 1 101 ? 6.046 -2.779 28.122 1.00 44.51 101 ARG B O 1
ATOM 1958 N N . PHE B 1 102 ? 4.895 -4.707 28.079 1.00 42.33 102 PHE B N 1
ATOM 1959 C CA . PHE B 1 102 ? 5.148 -5.039 29.474 1.00 41.92 102 PHE B CA 1
ATOM 1960 C C . PHE B 1 102 ? 6.013 -6.295 29.506 1.00 46.91 102 PHE B C 1
ATOM 1961 O O . PHE B 1 102 ? 5.731 -7.264 28.803 1.00 44.17 102 PHE B O 1
ATOM 1969 N N . VAL B 1 103 ? 7.070 -6.276 30.312 1.00 49.78 103 VAL B N 1
ATOM 1970 C CA . VAL B 1 103 ? 7.926 -7.448 30.466 1.00 49.24 103 VAL B CA 1
ATOM 1971 C C . VAL B 1 103 ? 8.171 -7.782 31.934 1.00 49.84 103 VAL B C 1
ATOM 1972 O O . VAL B 1 103 ? 8.108 -6.906 32.797 1.00 45.90 103 VAL B O 1
ATOM 1976 N N . ASP B 1 104 ? 8.448 -9.054 32.210 1.00 54.04 104 ASP B N 1
ATOM 1977 C CA . ASP B 1 104 ? 8.755 -9.498 33.565 1.00 51.96 104 ASP B CA 1
ATOM 1978 C C . ASP B 1 104 ? 9.977 -8.762 34.100 1.00 59.75 104 ASP B C 1
ATOM 1979 O O . ASP B 1 104 ? 10.906 -8.463 33.351 1.00 66.03 104 ASP B O 1
ATOM 1984 N N . GLU B 1 105 ? 9.966 -8.461 35.393 1.00 66.23 105 GLU B N 1
ATOM 1985 C CA . GLU B 1 105 ? 11.123 -7.859 36.042 1.00 70.37 105 GLU B CA 1
ATOM 1986 C C . GLU B 1 105 ? 12.266 -8.863 36.076 1.00 72.26 105 GLU B C 1
ATOM 1987 O O . GLU B 1 105 ? 12.105 -9.968 36.591 1.00 72.03 105 GLU B O 1
ATOM 1993 N N . PRO B 1 106 ? 13.420 -8.490 35.507 1.00 77.88 106 PRO B N 1
ATOM 1994 C CA . PRO B 1 106 ? 14.606 -9.347 35.587 1.00 76.42 106 PRO B CA 1
ATOM 1995 C C . PRO B 1 106 ? 15.286 -9.219 36.947 1.00 75.59 106 PRO B C 1
ATOM 1996 O O . PRO B 1 106 ? 14.876 -8.373 37.743 1.00 80.69 106 PRO B O 1
ATOM 2000 N N . PHE B 1 134 ? -2.158 -11.876 44.509 1.00 67.29 134 PHE B N 1
ATOM 2001 C CA . PHE B 1 134 ? -0.893 -11.232 44.179 1.00 70.72 134 PHE B CA 1
ATOM 2002 C C . PHE B 1 134 ? -0.182 -12.010 43.080 1.00 70.57 134 PHE B C 1
ATOM 2003 O O . PHE B 1 134 ? -0.719 -12.981 42.546 1.00 66.40 134 PHE B O 1
ATOM 2011 N N . GLY B 1 135 ? 1.031 -11.578 42.748 1.00 61.18 135 GLY B N 1
ATOM 2012 C CA . GLY B 1 135 ? 1.751 -12.121 41.611 1.00 65.63 135 GLY B CA 1
ATOM 2013 C C . GLY B 1 135 ? 1.322 -11.413 40.340 1.00 53.47 135 GLY B C 1
ATOM 2014 O O . GLY B 1 135 ? 1.898 -11.615 39.271 1.00 57.28 135 GLY B O 1
ATOM 2015 N N . PHE B 1 136 ? 0.301 -10.570 40.470 1.00 46.73 136 PHE B N 1
ATOM 2016 C CA . PHE B 1 136 ? -0.282 -9.853 39.342 1.00 48.92 136 PHE B CA 1
ATOM 2017 C C . PHE B 1 136 ? 0.693 -8.896 38.675 1.00 46.39 136 PHE B C 1
ATOM 2018 O O . PHE B 1 136 ? 1.192 -7.960 39.299 1.00 44.42 136 PHE B O 1
ATOM 2026 N N . THR B 1 137 ? 0.945 -9.132 37.394 1.00 41.06 137 THR B N 1
ATOM 2027 C CA . THR B 1 137 ? 1.798 -8.260 36.605 1.00 45.24 137 THR B CA 1
ATOM 2028 C C . THR B 1 137 ? 0.984 -7.071 36.118 1.00 39.70 137 THR B C 1
ATOM 2029 O O . THR B 1 137 ? -0.227 -7.021 36.318 1.00 44.90 137 THR B O 1
ATOM 2033 N N . LYS B 1 138 ? 1.645 -6.112 35.479 1.00 41.13 138 LYS B N 1
ATOM 2034 C CA . LYS B 1 138 ? 0.947 -4.945 34.950 1.00 44.57 138 LYS B CA 1
ATOM 2035 C C . LYS B 1 138 ? 0.058 -5.325 33.763 1.00 40.21 138 LYS B C 1
ATOM 2036 O O . LYS B 1 138 ? -0.882 -4.604 33.414 1.00 40.12 138 LYS B O 1
ATOM 2042 N N . SER B 1 139 ? 0.355 -6.472 33.159 1.00 33.12 139 SER B N 1
ATOM 2043 C CA . SER B 1 139 ? -0.403 -6.961 32.014 1.00 46.17 139 SER B CA 1
ATOM 2044 C C . SER B 1 139 ? -1.712 -7.592 32.480 1.00 44.01 139 SER B C 1
ATOM 2045 O O . SER B 1 139 ? -2.773 -7.373 31.878 1.00 35.33 139 SER B O 1
ATOM 2048 N N . ASN B 1 140 ? -1.629 -8.378 33.552 1.00 36.64 140 ASN B N 1
ATOM 2049 C CA . ASN B 1 140 ? -2.820 -8.921 34.193 1.00 37.14 140 ASN B CA 1
ATOM 2050 C C . ASN B 1 140 ? -3.724 -7.775 34.613 1.00 36.90 140 ASN B C 1
ATOM 2051 O O . ASN B 1 140 ? -4.951 -7.842 34.486 1.00 35.59 140 ASN B O 1
ATOM 2056 N N . GLU B 1 141 ? -3.093 -6.716 35.108 1.00 35.01 141 GLU B N 1
ATOM 2057 C CA . GLU B 1 141 ? -3.794 -5.511 35.522 1.00 40.25 141 GLU B CA 1
ATOM 2058 C C . GLU B 1 141 ? -4.502 -4.880 34.332 1.00 38.39 141 GLU B C 1
ATOM 2059 O O . GLU B 1 141 ? -5.673 -4.483 34.422 1.00 33.20 141 GLU B O 1
ATOM 2065 N N . LEU B 1 142 ? -3.780 -4.798 33.219 1.00 34.16 142 LEU B N 1
ATOM 2066 C CA . LEU B 1 142 ? -4.316 -4.235 31.986 1.00 36.10 142 LEU B CA 1
ATOM 2067 C C . LEU B 1 142 ? -5.561 -4.993 31.544 1.00 33.73 142 LEU B C 1
ATOM 2068 O O . LEU B 1 142 ? -6.550 -4.393 31.110 1.00 34.88 142 LEU B O 1
ATOM 2073 N N . PHE B 1 143 ? -5.518 -6.317 31.661 1.00 28.79 143 PHE B N 1
ATOM 2074 C CA . PHE B 1 143 ? -6.666 -7.122 31.255 1.00 33.49 143 PHE B CA 1
ATOM 2075 C C . PHE B 1 143 ? -7.846 -7.073 32.235 1.00 37.40 143 PHE B C 1
ATOM 2076 O O . PHE B 1 143 ? -9.005 -7.147 31.815 1.00 34.44 143 PHE B O 1
ATOM 2084 N N . VAL B 1 144 ? -7.565 -6.926 33.529 1.00 32.94 144 VAL B N 1
ATOM 2085 C CA . VAL B 1 144 ? -8.643 -6.678 34.484 1.00 35.90 144 VAL B CA 1
ATOM 2086 C C . VAL B 1 144 ? -9.334 -5.368 34.109 1.00 31.23 144 VAL B C 1
ATOM 2087 O O . VAL B 1 144 ? -10.566 -5.268 34.117 1.00 32.45 144 VAL B O 1
ATOM 2091 N N . GLY B 1 145 ? -8.522 -4.373 33.759 1.00 29.41 145 GLY B N 1
ATOM 2092 C CA . GLY B 1 145 ? -9.027 -3.087 33.315 1.00 29.53 145 GLY B CA 1
ATOM 2093 C C . GLY B 1 145 ? -9.896 -3.186 32.075 1.00 37.47 145 GLY B C 1
ATOM 2094 O O . GLY B 1 145 ? -10.973 -2.590 32.014 1.00 38.79 145 GLY B O 1
ATOM 2095 N N . ARG B 1 146 ? -9.434 -3.947 31.087 1.00 33.74 146 ARG B N 1
ATOM 2096 C CA . ARG B 1 146 ? -10.204 -4.150 29.861 1.00 36.20 146 ARG B CA 1
ATOM 2097 C C . ARG B 1 146 ? -11.529 -4.866 30.123 1.00 35.02 146 ARG B C 1
ATOM 2098 O O . ARG B 1 146 ? -12.562 -4.513 29.540 1.00 30.32 146 ARG B O 1
ATOM 2106 N N . LEU B 1 147 ? -11.497 -5.864 31.004 1.00 37.04 147 LEU B N 1
ATOM 2107 C CA . LEU B 1 147 ? -12.716 -6.544 31.430 1.00 38.13 147 LEU B CA 1
ATOM 2108 C C . LEU B 1 147 ? -13.692 -5.542 32.038 1.00 34.38 147 LEU B C 1
ATOM 2109 O O . LEU B 1 147 ? -14.878 -5.522 31.690 1.00 34.58 147 LEU B O 1
ATOM 2114 N N . ALA B 1 148 ? -13.178 -4.705 32.936 1.00 30.31 148 ALA B N 1
ATOM 2115 C CA . ALA B 1 148 ? -13.984 -3.665 33.567 1.00 37.62 148 ALA B CA 1
ATOM 2116 C C . ALA B 1 148 ? -14.590 -2.737 32.517 1.00 37.33 148 ALA B C 1
ATOM 2117 O O . ALA B 1 148 ? -15.734 -2.307 32.643 1.00 33.63 148 ALA B O 1
ATOM 2119 N N . GLN B 1 149 ? -13.819 -2.441 31.476 1.00 28.86 149 GLN B N 1
ATOM 2120 C CA . GLN B 1 149 ? -14.293 -1.570 30.409 1.00 32.21 149 GLN B CA 1
ATOM 2121 C C . GLN B 1 149 ? -15.448 -2.195 29.619 1.00 35.57 149 GLN B C 1
ATOM 2122 O O . GLN B 1 149 ? -16.478 -1.544 29.380 1.00 32.36 149 GLN B O 1
ATOM 2128 N N . LEU B 1 150 ? -15.284 -3.458 29.230 1.00 28.20 150 LEU B N 1
ATOM 2129 C CA . LEU B 1 150 ? -16.358 -4.180 28.550 1.00 37.13 150 LEU B CA 1
ATOM 2130 C C . LEU B 1 150 ? -17.625 -4.234 29.401 1.00 37.79 150 LEU B C 1
ATOM 2131 O O . LEU B 1 150 ? -18.717 -3.922 28.921 1.00 32.60 150 LEU B O 1
ATOM 2136 N N . GLY B 1 151 ? -17.472 -4.632 30.661 1.00 34.12 151 GLY B N 1
ATOM 2137 C CA . GLY B 1 151 ? -18.605 -4.757 31.563 1.00 36.40 151 GLY B CA 1
ATOM 2138 C C . GLY B 1 151 ? -19.325 -3.444 31.810 1.00 34.89 151 GLY B C 1
ATOM 2139 O O . GLY B 1 151 ? -20.557 -3.388 31.804 1.00 38.33 151 GLY B O 1
ATOM 2140 N N . PHE B 1 152 ? -18.551 -2.385 32.023 1.00 34.69 152 PHE B N 1
ATOM 2141 C CA . PHE B 1 152 ? -19.105 -1.058 32.254 1.00 38.57 152 PHE B CA 1
ATOM 2142 C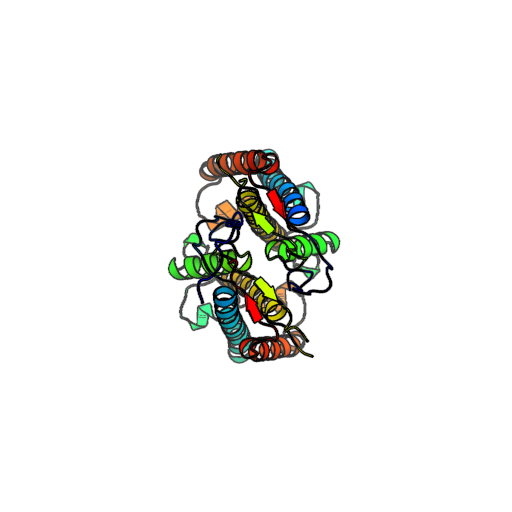 C . PHE B 1 152 ? -19.900 -0.603 31.032 1.00 35.03 152 PHE B C 1
ATOM 2143 O O . PHE B 1 152 ? -21.056 -0.191 31.153 1.00 29.24 152 PHE B O 1
ATOM 2151 N N . ALA B 1 153 ? -19.278 -0.696 29.857 1.00 27.97 153 ALA B N 1
ATOM 2152 C CA . ALA B 1 153 ? -19.935 -0.310 28.608 1.00 36.25 153 ALA B CA 1
ATOM 2153 C C . ALA B 1 153 ? -21.239 -1.073 28.413 1.00 33.89 153 ALA B C 1
ATOM 2154 O O . ALA B 1 153 ? -22.290 -0.479 28.133 1.00 31.86 153 ALA B O 1
ATOM 2156 N N . PHE B 1 154 ? -21.156 -2.392 28.569 1.00 32.09 154 PHE B N 1
ATOM 2157 C CA . PHE B 1 154 ? -22.320 -3.267 28.498 1.00 37.99 154 PHE B CA 1
ATOM 2158 C C . PHE B 1 154 ? -23.443 -2.777 29.399 1.00 39.77 154 PHE B C 1
ATOM 2159 O O . PHE B 1 154 ? -24.563 -2.541 28.939 1.00 39.27 154 PHE B O 1
ATOM 2167 N N . SER B 1 155 ? -23.133 -2.623 30.684 1.00 27.48 155 SER B N 1
ATOM 2168 C CA . SER B 1 155 ? -24.135 -2.231 31.665 1.00 34.40 155 SER B CA 1
ATOM 2169 C C . SER B 1 155 ? -24.746 -0.876 31.332 1.00 28.97 155 SER B C 1
ATOM 2170 O O . SER B 1 155 ? -25.936 -0.664 31.538 1.00 36.41 155 SER B O 1
ATOM 2173 N N . LEU B 1 156 ? -23.931 0.037 30.812 1.00 30.58 156 LEU B N 1
ATOM 2174 C CA . LEU B 1 156 ? -24.413 1.364 30.444 1.00 31.14 156 LEU B CA 1
ATOM 2175 C C . LEU B 1 156 ? -25.390 1.315 29.272 1.00 32.52 156 LEU B C 1
ATOM 2176 O O . LEU B 1 156 ? -26.453 1.936 29.316 1.00 34.63 156 LEU B O 1
ATOM 2181 N N . ILE B 1 157 ? -25.029 0.583 28.222 1.00 28.91 157 ILE B N 1
ATOM 2182 C CA . ILE B 1 157 ? -25.921 0.429 27.074 1.00 32.20 157 ILE B CA 1
ATOM 2183 C C . ILE B 1 157 ? -27.231 -0.229 27.510 1.00 35.12 157 ILE B C 1
ATOM 2184 O O . ILE B 1 157 ? -28.332 0.203 27.130 1.00 30.84 157 ILE B O 1
ATOM 2189 N N . GLY B 1 158 ? -27.094 -1.263 28.334 1.00 28.62 158 GLY B N 1
ATOM 2190 C CA . GLY B 1 158 ? -28.235 -1.952 28.901 1.00 30.53 158 GLY B CA 1
ATOM 2191 C C . GLY B 1 158 ? -29.151 -1.031 29.682 1.00 35.51 158 GLY B C 1
ATOM 2192 O O . GLY B 1 158 ? -30.367 -1.101 29.541 1.00 36.15 158 GLY B O 1
ATOM 2193 N N . GLU B 1 159 ? -2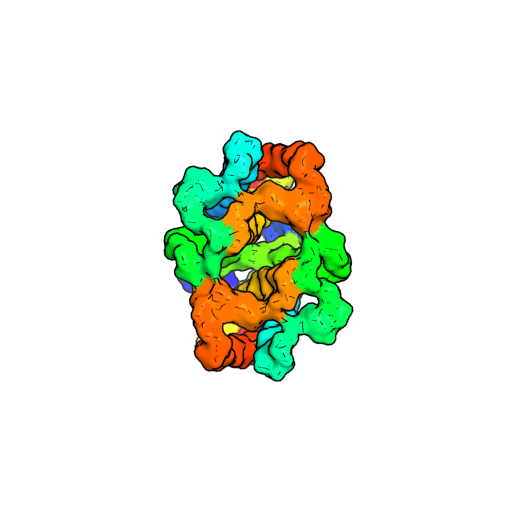8.570 -0.160 30.502 1.00 31.43 159 GLU B N 1
ATOM 2194 C CA . GLU B 1 159 ? -29.362 0.766 31.305 1.00 40.22 159 GLU B CA 1
ATOM 2195 C C . GLU B 1 159 ? -30.050 1.810 30.428 1.00 34.20 159 GLU B C 1
ATOM 2196 O O . GLU B 1 159 ? -31.202 2.163 30.667 1.00 34.99 159 GLU B O 1
ATOM 2202 N N . ILE B 1 160 ? -29.339 2.298 29.414 1.00 27.70 160 ILE B N 1
ATOM 2203 C CA . ILE B 1 160 ? -29.919 3.223 28.447 1.00 34.48 160 ILE B CA 1
ATOM 2204 C C . ILE B 1 160 ? -31.170 2.621 27.815 1.00 39.03 160 ILE B C 1
ATOM 2205 O O . ILE B 1 160 ? -32.234 3.246 27.793 1.00 35.47 160 ILE B O 1
ATOM 2210 N N . ILE B 1 161 ? -31.047 1.390 27.330 1.00 32.66 161 ILE B N 1
ATOM 2211 C CA . ILE B 1 161 ? -32.158 0.746 26.634 1.00 40.23 161 ILE B CA 1
ATOM 2212 C C . ILE B 1 161 ? -33.308 0.312 27.553 1.00 42.83 161 ILE B C 1
ATOM 2213 O O . ILE B 1 161 ? -34.482 0.482 27.217 1.00 36.22 161 ILE B O 1
ATOM 2218 N N . THR B 1 162 ? -32.976 -0.234 28.716 1.00 39.40 162 THR B N 1
ATOM 2219 C CA . THR B 1 162 ? -33.991 -0.843 29.571 1.00 40.40 162 THR B CA 1
ATOM 2220 C C . THR B 1 162 ? -34.373 -0.035 30.814 1.00 40.74 162 THR B C 1
ATOM 2221 O O . THR B 1 162 ? -35.415 -0.284 31.419 1.00 48.18 162 THR B O 1
ATOM 2225 N N . GLY B 1 163 ? -33.535 0.922 31.199 1.00 39.01 163 GLY B N 1
ATOM 2226 C CA . GLY B 1 163 ? -33.781 1.697 32.404 1.00 33.62 163 GLY B CA 1
ATOM 2227 C C . GLY B 1 163 ? -33.426 0.925 33.662 1.00 39.96 163 GLY B C 1
ATOM 2228 O O . GLY B 1 163 ? -33.835 1.284 34.765 1.00 46.61 163 GLY B O 1
ATOM 2229 N N . LYS B 1 164 ? -32.657 -0.145 33.492 1.00 40.96 164 LYS B N 1
ATOM 2230 C CA . LYS B 1 164 ? -32.273 -1.003 34.606 1.00 40.62 164 LYS B CA 1
ATOM 2231 C C . LYS B 1 164 ? -30.761 -1.007 34.823 1.00 40.09 164 LYS B C 1
ATOM 2232 O O . LYS B 1 164 ? -29.992 -1.188 33.880 1.00 35.93 164 LYS B O 1
ATOM 2238 N N . GLY B 1 165 ? -30.342 -0.810 36.070 1.00 39.21 165 GLY B N 1
ATOM 2239 C CA . GLY B 1 165 ? -28.930 -0.793 36.412 1.00 41.56 165 GLY B CA 1
ATOM 2240 C C . GLY B 1 165 ? -28.276 -2.154 36.280 1.00 40.00 165 GLY B C 1
ATOM 2241 O O . GLY B 1 165 ? -28.950 -3.153 36.035 1.00 37.83 165 GLY B O 1
ATOM 2242 N N . ALA B 1 166 ? -26.958 -2.193 36.452 1.00 43.24 166 ALA B N 1
ATOM 2243 C CA . ALA B 1 166 ? -26.190 -3.420 36.254 1.00 44.12 166 ALA B CA 1
ATOM 2244 C C . ALA B 1 166 ? -26.644 -4.570 37.151 1.00 42.69 166 ALA B C 1
ATOM 2245 O O . ALA B 1 166 ? -26.720 -5.715 36.700 1.00 36.65 166 ALA B O 1
ATOM 2247 N N . LEU B 1 167 ? -26.948 -4.268 38.412 1.00 38.20 167 LEU B N 1
ATOM 2248 C CA . LEU B 1 167 ? -27.402 -5.295 39.350 1.00 43.49 167 LEU B CA 1
ATOM 2249 C C . LEU B 1 167 ? -28.707 -5.937 38.890 1.00 40.97 167 LEU B C 1
ATOM 2250 O O . LEU B 1 167 ? -28.839 -7.160 38.889 1.00 42.99 167 LEU B O 1
ATOM 2255 N N . ALA B 1 168 ? -29.668 -5.104 38.502 1.00 43.53 168 ALA B N 1
ATOM 2256 C CA . ALA B 1 168 ? -30.951 -5.593 38.008 1.00 47.92 168 ALA B CA 1
ATOM 2257 C C . ALA B 1 168 ? -30.798 -6.381 36.705 1.00 43.17 168 ALA B C 1
ATOM 2258 O O . ALA B 1 168 ? -31.481 -7.387 36.503 1.00 45.75 168 ALA B O 1
ATOM 2260 N N . GLN B 1 169 ? -29.901 -5.925 35.829 1.00 36.04 169 GLN B N 1
ATOM 2261 C CA . GLN B 1 169 ? -29.606 -6.643 34.587 1.00 51.81 169 GLN B CA 1
ATOM 2262 C C . GLN B 1 169 ? -29.088 -8.036 34.919 1.00 48.17 169 GLN B C 1
ATOM 2263 O O . GLN B 1 169 ? -29.505 -9.031 34.321 1.00 51.90 169 GLN B O 1
ATOM 2269 N N . LEU B 1 170 ? -28.175 -8.087 35.884 1.00 45.27 170 LEU B N 1
ATOM 2270 C CA . LEU B 1 170 ? -27.606 -9.338 36.367 1.00 52.22 170 LEU B CA 1
ATOM 2271 C C . LEU B 1 170 ? -28.707 -10.260 36.882 1.00 55.12 170 LEU B C 1
ATOM 2272 O O . LEU B 1 170 ? -28.761 -11.438 36.528 1.00 52.48 170 LEU B O 1
ATOM 2277 N N . ASN B 1 171 ? -29.584 -9.706 37.715 1.00 46.30 171 ASN B N 1
ATOM 2278 C CA . ASN B 1 171 ? -30.715 -10.441 38.269 1.00 48.93 171 ASN B CA 1
ATOM 2279 C C . ASN B 1 171 ? -31.607 -11.058 37.197 1.00 53.25 171 ASN B C 1
ATOM 2280 O O . ASN B 1 171 ? -31.888 -12.256 37.225 1.00 58.05 171 ASN B O 1
ATOM 2285 N N . ILE B 1 172 ? -32.050 -10.232 36.256 1.00 47.58 172 ILE B N 1
ATOM 2286 C CA . ILE B 1 172 ? -32.913 -10.696 35.179 1.00 51.90 172 ILE B CA 1
ATOM 2287 C C . ILE B 1 172 ? -32.226 -11.749 34.310 1.00 58.23 172 ILE B C 1
ATOM 2288 O O . ILE B 1 172 ? -32.840 -12.745 33.926 1.00 56.27 172 ILE B O 1
ATOM 2293 N N . GLU B 1 173 ? -30.947 -11.537 34.015 1.00 48.73 173 GLU B N 1
ATOM 2294 C CA . GLU B 1 173 ? -30.254 -12.380 33.044 1.00 52.11 173 GLU B CA 1
ATOM 2295 C C . GLU B 1 173 ? -29.553 -13.606 33.625 1.00 55.44 173 GLU B C 1
ATOM 2296 O O . GLU B 1 173 ? -29.016 -14.422 32.880 1.00 54.56 173 GLU B O 1
ATOM 2302 N N . THR B 1 174 ? -29.553 -13.744 34.945 1.00 56.45 174 THR B N 1
ATOM 2303 C CA . THR B 1 174 ? -28.996 -14.949 35.552 1.00 55.20 174 THR B CA 1
ATOM 2304 C C . THR B 1 174 ? -30.077 -15.778 36.229 1.00 56.99 174 THR B C 1
ATOM 2305 O O . THR B 1 174 ? -29.903 -16.975 36.452 1.00 62.00 174 THR B O 1
ATOM 2309 N N . GLY B 1 175 ? -31.193 -15.135 36.556 1.00 57.02 175 GLY B N 1
ATOM 2310 C CA . GLY B 1 175 ? -32.274 -15.796 37.264 1.00 59.54 175 GLY B CA 1
ATOM 2311 C C . GLY B 1 175 ? -32.029 -15.820 38.760 1.00 62.00 175 GLY B C 1
ATOM 2312 O O . GLY B 1 175 ? -32.935 -16.076 39.550 1.00 69.66 175 GLY B O 1
ATOM 2313 N N . VAL B 1 176 ? -30.788 -15.547 39.147 1.00 61.88 176 VAL B N 1
ATOM 2314 C CA . VAL B 1 176 ? -30.404 -15.504 40.549 1.00 59.95 176 VAL B CA 1
ATOM 2315 C C . VAL B 1 176 ? -30.983 -14.264 41.219 1.00 57.40 176 VAL B C 1
ATOM 2316 O O . VAL B 1 176 ? -30.819 -13.154 40.715 1.00 56.35 176 VAL B O 1
ATOM 2320 N N . PRO B 1 177 ? -31.673 -14.446 42.352 1.00 67.94 177 PRO B N 1
ATOM 2321 C CA . PRO B 1 177 ? -32.284 -13.336 43.090 1.00 65.21 177 PRO B CA 1
ATOM 2322 C C . PRO B 1 177 ? -31.259 -12.297 43.539 1.00 61.82 177 PRO B C 1
ATOM 2323 O O . PRO B 1 177 ? -30.115 -12.654 43.818 1.00 61.41 177 PRO B O 1
ATOM 2327 N N . ILE B 1 178 ? -31.677 -11.035 43.603 1.00 59.96 178 ILE B N 1
ATOM 2328 C CA . ILE B 1 178 ? -30.800 -9.926 43.984 1.00 61.87 178 ILE B CA 1
ATOM 2329 C C . ILE B 1 178 ? -30.043 -10.192 45.287 1.00 67.86 178 ILE B C 1
ATOM 2330 O O . ILE B 1 178 ? -28.848 -9.907 45.392 1.00 63.62 178 ILE B O 1
ATOM 2335 N N . ASN B 1 179 ? -30.738 -10.760 46.267 1.00 64.86 179 ASN B N 1
ATOM 2336 C CA . ASN B 1 179 ? -30.135 -11.058 47.565 1.00 72.33 179 ASN B CA 1
ATOM 2337 C C . ASN B 1 179 ? -29.029 -12.116 47.516 1.00 72.74 179 ASN B C 1
ATOM 2338 O O . ASN B 1 179 ? -28.099 -12.085 48.322 1.00 67.11 179 ASN B O 1
ATOM 2343 N N . GLU B 1 180 ? -29.130 -13.049 46.574 1.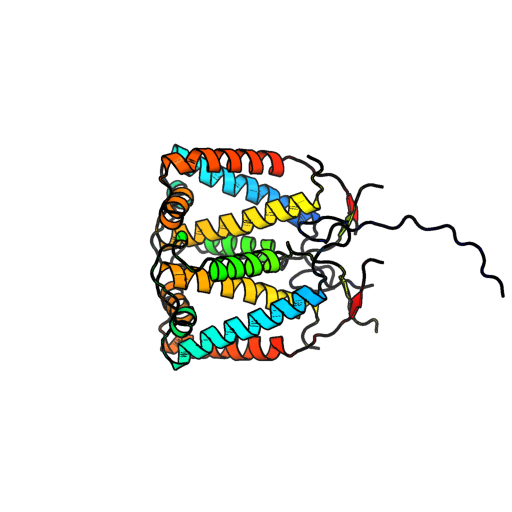00 69.91 180 GLU B N 1
ATOM 2344 C CA . GLU B 1 180 ? -28.083 -14.047 46.382 1.00 69.55 180 GLU B CA 1
ATOM 2345 C C . GLU B 1 180 ? -26.987 -13.473 45.495 1.00 69.03 180 GLU B C 1
ATOM 2346 O O . GLU B 1 180 ? -25.874 -13.998 45.439 1.00 76.14 180 GLU B O 1
ATOM 2352 N N . ILE B 1 181 ? -27.315 -12.383 44.809 1.00 69.85 181 ILE B N 1
ATOM 2353 C CA . ILE B 1 181 ? -26.412 -11.762 43.844 1.00 70.28 181 ILE B CA 1
ATOM 2354 C C . ILE B 1 181 ? -25.433 -10.790 44.502 1.00 64.26 181 ILE B C 1
ATOM 2355 O O . ILE B 1 181 ? -24.233 -10.826 44.222 1.00 57.73 181 ILE B O 1
ATOM 2360 N N . GLU B 1 182 ? -25.949 -9.936 45.383 1.00 60.56 182 GLU B N 1
ATOM 2361 C CA . GLU B 1 182 ? -25.150 -8.878 46.014 1.00 64.93 182 GLU B CA 1
ATOM 2362 C C . GLU B 1 182 ? -23.843 -9.299 46.710 1.00 60.00 182 GLU B C 1
ATOM 2363 O O . GLU B 1 182 ? -22.845 -8.588 46.594 1.00 55.63 182 GLU B O 1
ATOM 2369 N N . PRO B 1 183 ? -23.839 -10.426 47.442 1.00 55.54 183 PRO B N 1
ATOM 2370 C CA . PRO B 1 183 ? -22.563 -10.836 48.037 1.00 55.48 183 PRO B CA 1
ATOM 2371 C C . PRO B 1 183 ? -21.466 -11.071 46.998 1.00 52.72 183 PRO B C 1
ATOM 2372 O O . PRO B 1 183 ? -20.357 -10.556 47.153 1.00 52.52 183 PRO B O 1
ATOM 2376 N N . LEU B 1 184 ? -21.782 -11.828 45.952 1.00 57.76 184 LEU B N 1
ATOM 2377 C CA . LEU B 1 184 ? -20.830 -12.103 44.881 1.00 53.95 184 LEU B CA 1
ATOM 2378 C C . LEU B 1 184 ? -20.364 -10.814 44.207 1.00 50.80 184 LEU B C 1
ATOM 2379 O O . LEU B 1 184 ? -19.187 -10.665 43.873 1.00 48.84 184 LEU B O 1
ATOM 2384 N N . VAL B 1 185 ? -21.291 -9.883 44.015 1.00 45.33 185 VAL B N 1
ATOM 2385 C CA . VAL B 1 185 ? -20.963 -8.602 43.400 1.00 49.72 185 VAL B CA 1
ATOM 2386 C C . VAL B 1 185 ? -20.091 -7.754 44.322 1.00 46.94 185 VAL B C 1
ATOM 2387 O O . VAL B 1 185 ? -19.143 -7.108 43.869 1.00 44.76 185 VAL B O 1
ATOM 2391 N N . LEU B 1 186 ? -20.408 -7.766 45.615 1.00 47.27 186 LEU B N 1
ATOM 2392 C CA . LEU B 1 186 ? -19.597 -7.057 46.599 1.00 45.07 186 LEU B CA 1
ATOM 2393 C C . LEU B 1 186 ? -18.169 -7.592 46.591 1.00 42.99 186 LEU B C 1
ATOM 2394 O O . LEU B 1 186 ? -17.208 -6.824 46.657 1.00 42.92 186 LEU B O 1
ATOM 2399 N N . LEU B 1 187 ? -18.036 -8.911 46.499 1.00 39.06 187 LEU B N 1
ATOM 2400 C CA . LEU B 1 187 ? -16.723 -9.532 46.392 1.00 45.07 187 LEU B CA 1
ATOM 2401 C C . LEU B 1 187 ? -16.018 -9.013 45.139 1.00 51.23 187 LEU B C 1
ATOM 2402 O O . LEU B 1 187 ? -14.840 -8.656 45.175 1.00 47.51 187 LEU B O 1
ATOM 2407 N N . ASN B 1 188 ? -16.760 -8.964 44.037 1.00 47.68 188 ASN B N 1
ATOM 2408 C CA . ASN B 1 188 ? -16.239 -8.445 42.779 1.00 46.73 188 ASN B CA 1
ATOM 2409 C C . ASN B 1 188 ? -15.863 -6.969 42.896 1.00 43.27 188 ASN B C 1
ATOM 2410 O O . ASN B 1 188 ? -14.863 -6.520 42.329 1.00 38.67 188 ASN B O 1
ATOM 2415 N N . VAL B 1 189 ? -16.671 -6.220 43.640 1.00 39.86 189 VAL B N 1
ATOM 2416 C CA . VAL B 1 189 ? -16.394 -4.811 43.898 1.00 41.75 189 VAL B CA 1
ATOM 2417 C C . VAL B 1 189 ? -15.083 -4.630 44.661 1.00 38.69 189 VAL B C 1
ATOM 2418 O O . VAL B 1 189 ? -14.270 -3.768 44.322 1.00 39.39 189 VAL B O 1
ATOM 2422 N N . VAL B 1 190 ? -14.874 -5.450 45.685 1.00 37.22 190 VAL B N 1
ATOM 2423 C CA . VAL B 1 190 ? -13.630 -5.399 46.444 1.00 40.84 190 VAL B CA 1
ATOM 2424 C C . VAL B 1 190 ? -12.433 -5.683 45.534 1.00 33.90 190 VAL B C 1
ATOM 2425 O O . VAL B 1 190 ? -11.405 -5.008 45.614 1.00 38.66 190 VAL B O 1
ATOM 2429 N N . PHE B 1 191 ? -12.585 -6.671 44.656 1.00 36.70 191 PHE B N 1
ATOM 2430 C CA . PHE B 1 191 ? -11.520 -7.056 43.729 1.00 36.96 191 PHE B CA 1
ATOM 2431 C C . PHE B 1 191 ? -11.080 -5.911 42.821 1.00 36.91 191 PHE B C 1
ATOM 2432 O O . PHE B 1 191 ? -9.884 -5.697 42.619 1.00 37.14 191 PHE B O 1
ATOM 2440 N N . PHE B 1 192 ? -12.045 -5.182 42.266 1.00 32.10 192 PHE B N 1
ATOM 2441 C CA . PHE B 1 192 ? -11.724 -4.092 41.350 1.00 37.17 192 PHE B CA 1
ATOM 2442 C C . PHE B 1 192 ? -11.029 -2.939 42.062 1.00 38.78 192 PHE B C 1
ATOM 2443 O O . PHE B 1 192 ? -10.109 -2.331 41.512 1.00 40.65 192 PHE B O 1
ATOM 2451 N N . PHE B 1 193 ? -11.472 -2.640 43.282 1.00 36.99 193 PHE B N 1
ATOM 2452 C CA . PHE B 1 193 ? -10.835 -1.603 44.086 1.00 33.27 193 PHE B CA 1
ATOM 2453 C C . PHE B 1 193 ? -9.399 -1.999 44.409 1.00 36.89 193 PHE B C 1
ATOM 2454 O O . PHE B 1 193 ? -8.485 -1.179 44.315 1.00 36.47 193 PHE B O 1
ATOM 2462 N N . ILE B 1 194 ? -9.207 -3.264 44.773 1.00 38.21 194 ILE B N 1
ATOM 2463 C CA . ILE B 1 194 ? -7.872 -3.786 45.051 1.00 38.36 194 ILE B CA 1
ATOM 2464 C C . ILE B 1 194 ? -6.989 -3.708 43.810 1.00 40.28 194 ILE B C 1
ATOM 2465 O O . ILE B 1 194 ? -5.830 -3.290 43.879 1.00 45.31 194 ILE B O 1
ATOM 2470 N N . ALA B 1 195 ? -7.551 -4.092 42.669 1.00 39.33 195 ALA B N 1
ATOM 2471 C CA . ALA B 1 195 ? -6.799 -4.107 41.419 1.00 36.78 195 ALA B CA 1
ATOM 2472 C C . ALA B 1 195 ? -6.501 -2.700 40.914 1.00 34.60 195 ALA B C 1
ATOM 2473 O O . ALA B 1 195 ? -5.425 -2.441 40.380 1.00 37.86 195 ALA B O 1
ATOM 2475 N N . ALA B 1 196 ? -7.454 -1.791 41.087 1.00 33.63 196 ALA B N 1
ATOM 2476 C CA . ALA B 1 196 ? -7.289 -0.426 40.599 1.00 33.16 196 ALA B CA 1
ATOM 2477 C C . ALA B 1 196 ? -6.113 0.288 41.260 1.00 41.66 196 ALA B C 1
ATOM 2478 O O . ALA B 1 196 ? -5.535 1.213 40.687 1.00 38.21 196 ALA B O 1
ATOM 2480 N N . ILE B 1 197 ? -5.760 -0.154 42.462 1.00 38.93 197 ILE B N 1
ATOM 2481 C CA . ILE B 1 197 ? -4.721 0.500 43.248 1.00 40.79 197 ILE B CA 1
ATOM 2482 C C . ILE B 1 197 ? -3.405 -0.274 43.174 1.00 42.69 197 ILE B C 1
ATOM 2483 O O . ILE B 1 197 ? -2.324 0.307 43.280 1.00 45.72 197 ILE B O 1
ATOM 2488 N N . ASN B 1 198 ? -3.504 -1.586 42.984 1.00 40.37 198 ASN B N 1
ATOM 2489 C CA . ASN B 1 198 ? -2.323 -2.430 42.864 1.00 41.30 198 ASN B CA 1
ATOM 2490 C C . ASN B 1 198 ? -1.488 -2.053 41.643 1.00 47.69 198 ASN B C 1
ATOM 2491 O O . ASN B 1 198 ? -1.987 -2.078 40.520 1.00 45.48 198 ASN B O 1
ATOM 2496 N N . PRO B 1 199 ? -0.215 -1.692 41.864 1.00 49.55 199 PRO B N 1
ATOM 2497 C CA . PRO B 1 199 ? 0.696 -1.258 40.799 1.00 47.23 199 PRO B CA 1
ATOM 2498 C C . PRO B 1 199 ? 0.936 -2.354 39.771 1.00 46.19 199 PRO B C 1
ATOM 2499 O O . PRO B 1 199 ? 0.988 -2.081 38.571 1.00 43.07 199 PRO B O 1
ATOM 2503 N N . GLY B 1 200 ? 1.076 -3.584 40.252 1.00 45.54 200 GLY B N 1
ATOM 2504 C CA . GLY B 1 200 ? 1.398 -4.712 39.399 1.00 41.66 200 GLY B CA 1
ATOM 2505 C C . GLY B 1 200 ? 2.889 -4.791 39.139 1.00 39.70 200 GLY B C 1
ATOM 2506 O O . GLY B 1 200 ? 3.548 -3.767 38.972 1.00 43.73 200 GLY B O 1
ATOM 2507 N N . THR B 1 201 ? 3.424 -6.006 39.105 1.00 39.51 201 THR B N 1
ATOM 2508 C CA . THR B 1 201 ? 4.854 -6.200 38.886 1.00 42.52 201 THR B CA 1
ATOM 2509 C C . THR B 1 201 ? 5.216 -6.109 37.403 1.00 50.42 201 THR B C 1
ATOM 2510 O O . THR B 1 201 ? 4.339 -6.053 36.538 1.00 49.10 201 THR B O 1
ATOM 2514 N N . GLY B 1 202 ? 6.513 -6.094 37.116 1.00 51.55 202 GLY B N 1
ATOM 2515 C CA . GLY B 1 202 ? 6.992 -5.952 35.754 1.00 48.97 202 GLY B CA 1
ATOM 2516 C C . GLY B 1 202 ? 7.250 -4.497 35.426 1.00 49.19 202 GLY B C 1
ATOM 2517 O O . GLY B 1 202 ? 7.010 -3.621 36.257 1.00 49.93 202 GLY B O 1
ATOM 2518 N N . LYS B 1 203 ? 7.739 -4.231 34.219 1.00 45.24 203 LYS B N 1
ATOM 2519 C CA . LYS B 1 203 ? 7.987 -2.855 33.797 1.00 45.91 203 LYS B CA 1
ATOM 2520 C C . LYS B 1 203 ? 7.574 -2.595 32.351 1.00 51.54 203 LYS B C 1
ATOM 2521 O O . LYS B 1 203 ? 7.240 -3.519 31.610 1.00 47.68 203 LYS B O 1
ATOM 2527 N N . PHE B 1 204 ? 7.608 -1.323 31.962 1.00 49.93 204 PHE B N 1
ATOM 2528 C CA . PHE B 1 204 ? 7.176 -0.894 30.637 1.00 50.74 204 PHE B CA 1
ATOM 2529 C C . PHE B 1 204 ? 8.362 -0.546 29.738 1.00 55.92 204 PHE B C 1
ATOM 2530 O O . PHE B 1 204 ? 9.232 0.234 30.119 1.00 56.42 204 PHE B O 1
ATOM 2538 N N . ILE B 1 205 ? 8.387 -1.132 28.543 1.00 51.66 205 ILE B N 1
ATOM 2539 C CA . ILE B 1 205 ? 9.447 -0.875 27.572 1.00 48.94 205 ILE B CA 1
ATOM 2540 C C . ILE B 1 205 ? 8.894 -0.121 26.371 1.00 50.72 205 ILE B C 1
ATOM 2541 O O . ILE B 1 205 ? 7.819 -0.449 25.870 1.00 53.84 205 ILE B O 1
ATOM 2546 N N . THR B 1 206 ? 9.632 0.885 25.910 1.00 59.03 206 THR B N 1
ATOM 2547 C CA . THR B 1 206 ? 9.272 1.608 24.694 1.00 59.14 206 THR B CA 1
ATOM 2548 C C . THR B 1 206 ? 9.869 0.921 23.472 1.00 47.86 206 THR B C 1
ATOM 2549 O O . THR B 1 206 ? 9.161 0.612 22.514 1.00 59.83 206 THR B O 1
#

InterPro domains:
  IPR022796 Chlorophyll A-B binding protein [PF00504] (92-217)

Sequence (340 aa):
AKAPKKVEKPKLKVEDGLFGTSGGIGFTKENELFVGRVAMIGFAASLLGEGITGKGILSQLNLETGIPIYEAEPLLLFFILFTLLGAIGALGDRGRFVDEPTFGFTKSNELFVGRLAQLGFAFSLIGEIITGKGALAQLNIETGVPINEIEPLVLLNVVFFFIAAINPGTGKFITDDLKVEDGLFGTSGGIGFTKENELFVGRVAMIGFAASLLGEGITGKGILSQLNLETGIPIYEAEPLLLFFILFTLLGAIGALGDRGRFVDEPFGFTKSNELFVGRLAQLGFAFSLIGEIITGKGALAQLNIETGVPINEIEPLVLLNVVFFFIAAINPGTGKFIT

Secondary structure (DSSP, 8-state):
-PPPPP-------B--SBTT-SSS-S-BHHHHHHHHHHHHHHHHHHHHHHHHHSS-HHHHTT---SS-GGGS-HHHHHHHHHHHHHHTTTB--BSEEE-------BHHHHHHHHHHHHHHHHHHHHHHHHHS--HHHHHHHHH---HHHHHHHHHHHHHHHHHHHH---BSEEE---/--B--SBTT-SSS-S-BHHHHHHHHHHHHHHHHHHHHHHHHHSS-HHHHTT---SS-GGGS-HHHHHHHHHHHHHHTTTB--BSEEE------BHHHHHHHHHHHHHHHHHHHHHHHHHS--HHHHHHHHH---HHHHHHHHHHHHHHHHHHHH---BSEEE-

Organism: Spinacia oleracea (NCBI:txid3562)

Solvent-accessible surface area: 17383 Å² total; per-residue (Å²): 168,192,86,113,190,146,120,138,120,114,170,99,120,13,2,18,1,65,94,0,57,31,58,46,110,22,60,26,21,87,62,10,11,134,30,1,38,78,6,0,90,18,26,6,57,3,6,75,27,10,34,130,62,61,115,6,39,3,49,90,109,139,51,125,40,44,25,38,45,117,91,8,100,100,143,20,51,129,80,9,97,59,5,20,26,6,0,2,1,1,24,0,16,63,4,63,2,8,34,89,89,171,255,55,78,32,42,1,35,0,3,11,15,1,10,74,0,5,10,24,11,0,42,12,6,26,17,4,0,64,74,37,90,4,8,10,30,36,69,34,78,35,52,40,44,64,88,103,98,14,75,78,104,12,94,114,66,14,70,81,15,108,104,4,8,109,52,86,10,64,7,94,47,55,78,49,153,185,90,35,3,30,0,62,88,1,49,38,62,41,112,27,60,26,25,88,64,9,10,132,28,0,42,85,11,0,66,22,26,0,48,8,12,78,11,13,36,131,70,65,99,6,39,3,37,60,111,131,55,120,36,48,17,36,39,117,92,6,97,92,135,17,47,139,87,10,95,77,5,21,20,7,0,2,0,0,31,0,12,65,12,50,1,2,28,104,147,221,54,68,20,44,1,30,1,3,13,12,0,13,80,0,6,11,21,12,0,57,12,5,39,18,4,0,71,80,36,94,4,15,8,28,39,72,33,81,30,53,42,54,58,63,114,116,8,72,83,114,13,99,128,66,8,72,85,16,79,111,4,4,126,29,88,11,53,5,98,44,44,145

Nearest PDB structures (foldseek):
  4ri2-assembly1_A  TM=1.006E+00  e=2.314E-29  Spinacia oleracea
  4ri3-assembly1_A  TM=1.003E+00  e=2.425E-27  Spinacia oleracea
  4ri3-assembly1_B  TM=1.002E+00  e=2.035E-24  Spinacia oleracea
  4ri2-assembly1_B  TM=1.000E+00  e=3.925E-24  Spinacia oleracea
  4ri2-assembly1_B  TM=1.006E+00  e=3.158E-27  Spinacia oleracea

Foldseek 3Di:
DDDDDDDDDDADQFQFAQQRHSPPHFDELVNLLLLLLVLLLVLLCQLVVCLVPVAGPCVVVVWDAQDDPVPGDVVLVVVLVVLLCSLVSNRGHFFDWDADPPDDAASVNLSNNSSVSSVLSSVQSNVCRNHVHGSLVVCCVVVVDHSVRCSVVSNVSSVVSNVSSPDNHGTDTGGSD/DQFQFAAQRHSPPHFDEQVNLLLLLLVLLLVLLVQLVVCVVPVFGPCVVVPFDAQDAPVPGDPVLVVLLVVLLCSLVRNRGHHWDWDAPCVVFASVNLSNNSSVSSVLVSVQSNVCRNHVGGSLVVCCVVVVDDSVVRVVVSVVSSVVSNVSSPDPGGTDTGD

B-factor: mean 48.39, std 16.06, range [23.04, 113.31]